Protein AF-A0A845RBV2-F1 (afdb_monomer)

Sequence (239 aa):
MSGELQDTLKKRLDENYAAFIDSLQGKTVSELIAMAPEITTAQQLHEELLGACDEEDVEFLLRFDNPLEVVRGYWESEITGYDHSGEMGHMLWRIREDNQDEFERQDEKSFGIDEITLDPVMDFSGKEVVAYIEIGFDVGRRFQVYPNLDDSCGLYVKYDPVSQALRAELCIEDGYDGGKRWETVSLLPSAQKMIIDLMEEACQKDMGRSLRDTWTDHHPAINRENQHQKKNGRCQHER

Secondary structure (DSSP, 8-state):
-HHHHHHHHHHHHHHHHHHHHHHHTT--HHHHHHTHHHHHHHHHHHHHHHHH--HHHHHHHTTSS-HHHHHHHHHHHHHHSS-THHHHHHHHHHHHHHTHHHHTT-S--PPPGGGEEE-S--B-SSSSEEEEEEE-S-HHHHHS----TT-EEEEEEEE-TTT--EEEEEEEE-TTT--EEEEEE---HHHHHHHHHHHHHHHHHHTSS-HHHHHHHH-HHHHHHHHHHTT--------

Mean predicted aligned error: 16.49 Å

Radius of gyration: 36.91 Å; Cα contacts (8 Å, |Δi|>4): 234; chains: 1; bounding box: 63×41×123 Å

Structure (mmCIF, N/CA/C/O backbone):
data_AF-A0A845RBV2-F1
#
_entry.id   AF-A0A845RBV2-F1
#
loop_
_atom_site.group_PDB
_atom_site.id
_atom_site.type_symbol
_atom_site.label_atom_id
_atom_site.label_alt_id
_atom_site.label_comp_id
_atom_site.label_asym_id
_atom_site.label_entity_id
_atom_site.label_seq_id
_atom_site.pdbx_PDB_ins_code
_atom_site.Cartn_x
_atom_site.Cartn_y
_atom_site.Cartn_z
_atom_site.occupancy
_atom_site.B_iso_or_equiv
_atom_site.auth_seq_id
_atom_site.auth_comp_id
_atom_site.auth_asym_id
_atom_site.auth_atom_id
_atom_site.pdbx_PDB_model_num
ATOM 1 N N . MET A 1 1 ? 17.288 16.825 -43.859 1.00 57.47 1 MET A N 1
ATOM 2 C CA . MET A 1 1 ? 18.582 16.434 -43.272 1.00 57.47 1 MET A CA 1
ATOM 3 C C . MET A 1 1 ? 18.383 16.016 -41.821 1.00 57.47 1 MET A C 1
ATOM 5 O O . MET A 1 1 ? 18.294 14.818 -41.619 1.00 57.47 1 MET A O 1
ATOM 9 N N . SER A 1 2 ? 18.134 16.931 -40.874 1.00 68.69 2 SER A N 1
ATOM 10 C CA . SER A 1 2 ? 17.887 16.602 -39.450 1.00 68.69 2 SER A CA 1
ATOM 11 C C . SER A 1 2 ? 16.893 15.445 -39.186 1.00 68.69 2 SER A C 1
ATOM 13 O O . SER A 1 2 ? 17.230 14.498 -38.481 1.00 68.69 2 SER A O 1
ATOM 15 N N . GLY A 1 3 ? 15.715 15.431 -39.829 1.00 81.25 3 GLY A N 1
ATOM 16 C CA . GLY A 1 3 ? 14.718 14.362 -39.616 1.00 81.25 3 GLY A CA 1
ATOM 17 C C . GLY A 1 3 ? 15.138 12.964 -40.099 1.00 81.25 3 GLY A C 1
ATOM 18 O O . GLY A 1 3 ? 14.847 11.973 -39.443 1.00 81.25 3 GLY A O 1
ATOM 19 N N . GLU A 1 4 ? 15.886 12.866 -41.203 1.00 89.75 4 GLU A N 1
ATOM 20 C CA . GLU A 1 4 ? 16.339 11.567 -41.737 1.00 89.75 4 GLU A CA 1
ATOM 21 C C . GLU A 1 4 ? 17.431 10.943 -40.856 1.00 89.75 4 GLU A C 1
ATOM 23 O O . GLU A 1 4 ? 17.498 9.721 -40.703 1.00 89.75 4 GLU A O 1
ATOM 28 N N . LEU A 1 5 ? 18.282 11.782 -40.255 1.00 91.38 5 LEU A N 1
ATOM 29 C CA . LEU A 1 5 ? 19.306 11.348 -39.307 1.00 91.38 5 LEU A CA 1
ATOM 30 C C . LEU A 1 5 ? 18.675 10.857 -37.999 1.00 91.38 5 LEU A C 1
ATOM 32 O O . LEU A 1 5 ? 19.052 9.790 -37.514 1.00 91.38 5 LEU A O 1
ATOM 36 N N . GLN A 1 6 ? 17.672 11.571 -37.478 1.00 91.75 6 GLN A N 1
ATOM 37 C CA . GLN A 1 6 ? 16.914 11.145 -36.296 1.00 91.75 6 GLN A CA 1
ATOM 38 C C . GLN A 1 6 ? 16.193 9.811 -36.523 1.00 91.75 6 GLN A C 1
ATOM 40 O O . GLN A 1 6 ? 16.314 8.909 -35.695 1.00 91.75 6 GLN A O 1
ATOM 45 N N . ASP A 1 7 ? 15.525 9.634 -37.667 1.00 95.56 7 ASP A N 1
ATOM 46 C CA . ASP A 1 7 ? 14.880 8.363 -38.027 1.00 95.56 7 ASP A CA 1
ATOM 47 C C . ASP A 1 7 ? 15.899 7.218 -38.138 1.00 95.56 7 ASP A C 1
ATOM 49 O O . ASP A 1 7 ? 15.648 6.084 -37.714 1.00 95.56 7 ASP A O 1
ATOM 53 N N . THR A 1 8 ? 17.084 7.513 -38.679 1.00 96.56 8 THR A N 1
ATOM 54 C CA . THR A 1 8 ? 18.171 6.536 -38.810 1.00 96.56 8 THR A CA 1
ATOM 55 C C . THR A 1 8 ? 18.713 6.112 -37.447 1.00 96.56 8 THR A C 1
ATOM 57 O O . THR A 1 8 ? 18.916 4.915 -37.224 1.00 96.56 8 THR A O 1
ATOM 60 N N . LEU A 1 9 ? 18.935 7.063 -36.533 1.00 95.75 9 LEU A N 1
ATOM 61 C CA . LEU A 1 9 ? 19.383 6.759 -35.175 1.00 95.75 9 LEU A CA 1
ATOM 62 C C . LEU A 1 9 ? 18.310 5.993 -34.412 1.00 95.75 9 LEU A C 1
ATOM 64 O O . LEU A 1 9 ? 18.627 4.976 -33.799 1.00 95.75 9 LEU A O 1
ATOM 68 N N . LYS A 1 10 ? 17.044 6.409 -34.517 1.00 96.69 10 LYS A N 1
ATOM 69 C CA . LYS A 1 10 ? 15.922 5.694 -33.909 1.00 96.69 10 LYS A CA 1
ATOM 70 C C . LYS A 1 10 ? 15.923 4.222 -34.306 1.00 96.69 10 LYS A C 1
ATOM 72 O O . LYS A 1 10 ? 15.898 3.349 -33.445 1.00 96.69 10 LYS A O 1
ATOM 77 N N . LYS A 1 11 ? 16.002 3.949 -35.609 1.00 97.50 11 LYS A N 1
ATOM 78 C CA . LYS A 1 11 ? 16.030 2.579 -36.121 1.00 97.50 11 LYS A CA 1
ATOM 79 C C . LYS A 1 11 ? 17.226 1.788 -35.578 1.00 97.50 11 LYS A C 1
ATOM 81 O O . LYS A 1 11 ? 17.061 0.631 -35.209 1.00 97.50 11 LYS A O 1
ATOM 86 N N . ARG A 1 12 ? 18.413 2.404 -35.507 1.00 97.62 12 ARG A N 1
ATOM 87 C CA . ARG A 1 12 ? 19.626 1.781 -34.942 1.00 97.62 12 ARG A CA 1
ATOM 88 C C . ARG A 1 12 ? 19.425 1.404 -33.473 1.00 97.62 12 ARG A C 1
ATOM 90 O O . ARG A 1 12 ? 19.743 0.285 -33.089 1.00 97.62 12 ARG A O 1
ATOM 97 N N . LEU A 1 13 ? 18.872 2.320 -32.675 1.00 97.38 13 LEU A N 1
ATOM 98 C CA . LEU A 1 13 ? 18.575 2.094 -31.260 1.00 97.38 13 LEU A CA 1
ATOM 99 C C . LEU A 1 13 ? 17.535 0.984 -31.080 1.00 97.38 13 LEU A C 1
ATOM 101 O O . LEU A 1 13 ? 17.734 0.114 -30.238 1.00 97.38 13 LEU A O 1
ATOM 105 N N . ASP A 1 14 ? 16.482 0.965 -31.904 1.00 97.88 14 ASP A N 1
ATOM 106 C CA . ASP A 1 14 ? 15.465 -0.095 -31.900 1.00 97.88 14 ASP A CA 1
ATOM 107 C C . ASP A 1 14 ? 16.094 -1.473 -32.208 1.00 97.88 14 ASP A C 1
ATOM 109 O O . ASP A 1 14 ? 15.824 -2.454 -31.514 1.00 97.88 14 ASP A O 1
ATOM 113 N N . GLU A 1 15 ? 16.979 -1.554 -33.208 1.00 98.00 15 GLU A N 1
ATOM 114 C CA . GLU A 1 15 ? 17.705 -2.782 -33.569 1.00 98.00 15 GLU A CA 1
ATOM 115 C C . GLU A 1 15 ? 18.678 -3.231 -32.466 1.00 98.00 15 GLU A C 1
ATOM 117 O O . GLU A 1 15 ? 18.727 -4.415 -32.126 1.00 98.00 15 GLU A O 1
ATOM 122 N N . ASN A 1 16 ? 19.438 -2.302 -31.877 1.00 97.81 16 ASN A N 1
ATOM 123 C CA . ASN A 1 16 ? 20.364 -2.602 -30.785 1.00 97.81 16 ASN A CA 1
ATOM 124 C C . ASN A 1 16 ? 19.629 -3.061 -29.521 1.00 97.81 16 ASN A C 1
ATOM 126 O O . ASN A 1 16 ? 20.072 -4.006 -28.867 1.00 97.81 16 ASN A O 1
ATOM 130 N N . TYR A 1 17 ? 18.502 -2.427 -29.193 1.00 97.75 17 TYR A N 1
ATOM 131 C CA . TYR A 1 17 ? 17.682 -2.81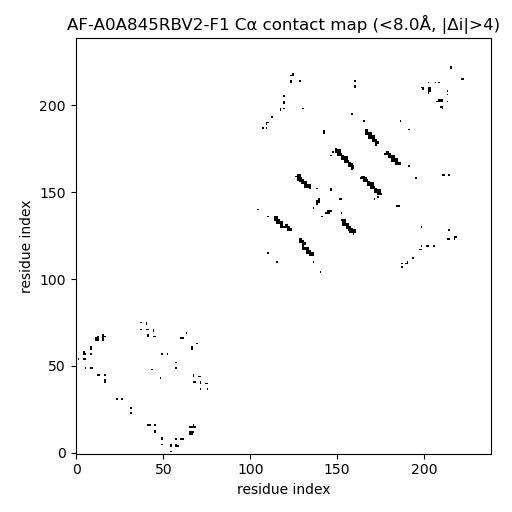5 -28.053 1.00 97.75 17 TYR A CA 1
ATOM 132 C C . TYR A 1 17 ? 17.057 -4.194 -28.264 1.00 97.75 17 TYR A C 1
ATOM 134 O O . TYR A 1 17 ? 17.153 -5.046 -27.384 1.00 97.75 17 TYR A O 1
ATOM 142 N N . ALA A 1 18 ? 16.506 -4.471 -29.451 1.00 97.81 18 ALA A N 1
ATOM 143 C CA . ALA A 1 18 ? 15.978 -5.794 -29.780 1.00 97.81 18 ALA A CA 1
ATOM 144 C C . ALA A 1 18 ? 17.053 -6.888 -29.656 1.00 97.81 18 ALA A C 1
ATOM 146 O O . ALA A 1 18 ? 16.819 -7.909 -29.012 1.00 97.81 18 ALA A O 1
ATOM 147 N N . ALA A 1 19 ? 18.257 -6.645 -30.186 1.00 97.19 19 ALA A N 1
ATOM 148 C CA . ALA A 1 19 ? 19.382 -7.569 -30.049 1.00 97.19 19 ALA A CA 1
ATOM 149 C C . ALA A 1 19 ? 19.800 -7.775 -28.581 1.00 97.19 19 ALA A C 1
ATOM 151 O O . ALA A 1 19 ? 20.134 -8.891 -28.178 1.00 97.19 19 ALA A O 1
ATOM 152 N N . PHE A 1 20 ? 19.757 -6.718 -27.764 1.00 96.38 20 PHE A N 1
ATOM 153 C CA . PHE A 1 20 ? 20.010 -6.822 -26.330 1.00 96.38 20 PHE A CA 1
ATOM 154 C C . PHE A 1 20 ? 18.947 -7.679 -25.632 1.00 96.38 20 PHE A C 1
ATOM 156 O O . PHE A 1 20 ? 19.318 -8.607 -24.918 1.00 96.38 20 PHE A O 1
ATOM 163 N N . ILE A 1 21 ? 17.655 -7.452 -25.885 1.00 96.75 21 ILE A N 1
ATOM 164 C CA . ILE A 1 21 ? 16.562 -8.264 -25.325 1.00 96.75 21 ILE A CA 1
ATOM 165 C C . ILE A 1 21 ? 16.678 -9.731 -25.750 1.00 96.75 21 ILE A C 1
ATOM 167 O O . ILE A 1 21 ? 16.534 -10.623 -24.913 1.00 96.75 21 ILE A O 1
ATOM 171 N N . ASP A 1 22 ? 17.009 -10.000 -27.011 1.00 96.94 22 ASP A N 1
ATOM 172 C CA . ASP A 1 22 ? 17.253 -11.363 -27.488 1.00 96.94 22 ASP A CA 1
ATOM 173 C C . ASP A 1 22 ? 18.444 -12.011 -26.768 1.00 96.94 22 ASP A C 1
ATOM 175 O O . ASP A 1 22 ? 18.383 -13.188 -26.418 1.00 96.94 22 ASP A O 1
ATOM 179 N N . SER A 1 23 ? 19.495 -11.248 -26.445 1.00 94.56 23 SER A N 1
ATOM 180 C CA . SER A 1 23 ? 20.634 -11.752 -25.662 1.00 94.56 23 SER A CA 1
ATOM 181 C C . SER A 1 23 ? 20.274 -12.131 -24.217 1.00 94.56 23 SER A C 1
ATOM 183 O O . SER A 1 23 ? 21.003 -12.895 -23.576 1.00 94.56 23 SER A O 1
ATOM 185 N N . LEU A 1 24 ? 19.157 -11.612 -23.691 1.00 96.12 24 LEU A N 1
ATOM 186 C CA . LEU A 1 24 ? 18.636 -11.988 -22.376 1.00 96.12 24 LEU A CA 1
ATOM 187 C C . LEU A 1 24 ? 17.879 -13.322 -22.420 1.00 96.12 24 LEU A C 1
ATOM 189 O O . LEU A 1 24 ? 17.746 -13.987 -21.389 1.00 96.12 24 LEU A O 1
ATOM 193 N N . GLN A 1 25 ? 17.401 -13.741 -23.596 1.00 93.81 25 GLN A N 1
ATOM 194 C CA . GLN A 1 25 ? 16.692 -15.006 -23.749 1.00 93.81 25 GLN A CA 1
ATOM 195 C C . GLN A 1 25 ? 17.639 -16.181 -23.465 1.00 93.81 25 GLN A C 1
ATOM 197 O O . GLN A 1 25 ? 18.727 -16.292 -24.022 1.00 93.81 25 GLN A O 1
ATOM 202 N N . GLY A 1 26 ? 17.220 -17.081 -22.572 1.00 90.69 26 GLY A N 1
ATOM 203 C CA . GLY A 1 26 ? 18.016 -18.244 -22.163 1.00 90.69 26 GLY A CA 1
ATOM 204 C C . GLY A 1 26 ? 18.937 -18.014 -20.961 1.00 90.69 26 GLY A C 1
ATOM 205 O O . GLY A 1 26 ? 19.529 -18.981 -20.483 1.00 90.69 26 GLY A O 1
ATOM 206 N N . LYS A 1 27 ? 19.018 -16.787 -20.424 1.00 96.00 27 LYS A N 1
ATOM 207 C CA . LYS A 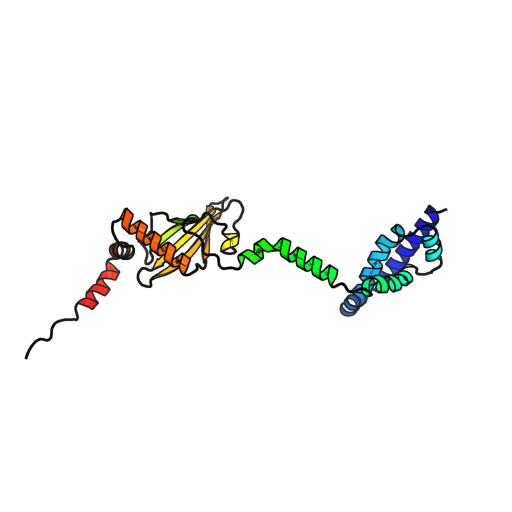1 27 ? 19.655 -16.529 -19.125 1.00 96.00 27 LYS A CA 1
ATOM 208 C C . LYS A 1 27 ? 18.812 -17.080 -17.977 1.00 96.00 27 LYS A C 1
ATOM 210 O O . LYS A 1 27 ? 17.583 -17.139 -18.039 1.00 96.00 27 LYS A O 1
ATOM 215 N N . THR A 1 28 ? 19.481 -17.477 -16.904 1.00 97.50 28 THR A N 1
ATOM 216 C CA . THR A 1 28 ? 18.833 -17.888 -15.657 1.00 97.50 28 THR A CA 1
ATOM 217 C C . THR A 1 28 ? 18.257 -16.687 -14.905 1.00 97.50 28 THR A C 1
ATOM 219 O O . THR A 1 28 ? 18.675 -15.548 -15.101 1.00 97.50 28 THR A O 1
ATOM 222 N N . VAL A 1 29 ? 17.331 -16.942 -13.974 1.00 96.25 29 VAL A N 1
ATOM 223 C CA . VAL A 1 29 ? 16.751 -15.894 -13.112 1.00 96.25 29 VAL A CA 1
ATOM 224 C C . VAL A 1 29 ? 17.836 -15.128 -12.350 1.00 96.25 29 VAL A C 1
ATOM 226 O O . VAL A 1 29 ? 17.785 -13.905 -12.281 1.00 96.25 29 VAL A O 1
ATOM 229 N N . SER A 1 30 ? 18.846 -15.822 -11.819 1.00 96.62 30 SER A N 1
ATOM 230 C CA . SER A 1 30 ? 19.941 -15.179 -11.084 1.00 96.62 30 SER A CA 1
ATOM 231 C C . SER A 1 30 ? 20.792 -14.268 -11.971 1.00 96.62 30 SER A C 1
ATOM 233 O O . SER A 1 30 ? 21.186 -13.193 -11.531 1.00 96.62 30 SER A O 1
ATOM 235 N N . GLU A 1 31 ? 21.059 -14.671 -13.216 1.00 95.88 31 GLU A N 1
ATOM 236 C CA . GLU A 1 31 ? 21.785 -13.834 -14.180 1.00 95.88 31 GLU A CA 1
ATOM 237 C C . GLU A 1 31 ? 20.967 -12.603 -14.575 1.00 95.88 31 GLU A C 1
ATOM 239 O O . GLU A 1 31 ? 21.515 -11.508 -14.637 1.00 95.88 31 GLU A O 1
ATOM 244 N N . LEU A 1 32 ? 19.655 -12.754 -14.775 1.00 96.81 32 LEU A N 1
ATOM 245 C CA . LEU A 1 32 ? 18.766 -11.626 -15.063 1.00 96.81 32 LEU A CA 1
ATOM 246 C C . LEU A 1 32 ? 18.692 -10.635 -13.894 1.00 96.81 32 LEU A C 1
ATOM 248 O O . LEU A 1 32 ? 18.727 -9.432 -14.124 1.00 96.81 32 LEU A O 1
ATOM 252 N N . ILE A 1 33 ? 18.647 -11.118 -12.646 1.00 95.62 33 ILE A N 1
ATOM 253 C CA . ILE A 1 33 ? 18.691 -10.257 -11.451 1.00 95.62 33 ILE A CA 1
ATOM 254 C C . ILE A 1 33 ? 20.019 -9.498 -11.377 1.00 95.62 33 ILE A C 1
ATOM 256 O O . ILE A 1 33 ? 20.021 -8.302 -11.102 1.00 95.62 33 ILE A O 1
ATOM 260 N N . ALA A 1 34 ? 21.145 -10.169 -11.641 1.00 94.06 34 ALA A N 1
ATOM 261 C CA . ALA A 1 34 ? 22.455 -9.520 -11.647 1.00 94.06 34 ALA A CA 1
ATOM 262 C C . ALA A 1 34 ? 22.565 -8.441 -12.739 1.00 94.06 34 ALA A C 1
ATOM 264 O O . ALA A 1 34 ? 23.199 -7.415 -12.520 1.00 94.06 34 ALA A O 1
ATOM 265 N N . MET A 1 35 ? 21.909 -8.654 -13.882 1.00 93.88 35 MET A N 1
ATOM 266 C CA . MET A 1 35 ? 21.860 -7.708 -14.999 1.00 93.88 35 MET A CA 1
ATOM 267 C C . MET A 1 35 ? 20.749 -6.654 -14.870 1.00 93.88 35 MET A C 1
ATOM 269 O O . MET A 1 35 ? 20.602 -5.825 -15.763 1.00 93.88 35 MET A O 1
ATOM 273 N N . ALA A 1 36 ? 19.958 -6.644 -13.791 1.00 93.00 36 ALA A N 1
ATOM 274 C CA . ALA A 1 36 ? 18.840 -5.710 -13.640 1.00 93.00 36 ALA A CA 1
ATOM 275 C C . ALA A 1 36 ? 19.229 -4.222 -13.807 1.00 93.00 36 ALA A C 1
ATOM 277 O O . ALA A 1 36 ? 18.461 -3.501 -14.452 1.00 93.00 36 ALA A O 1
ATOM 278 N N . PRO A 1 37 ? 20.395 -3.745 -13.316 1.00 89.19 37 PRO A N 1
ATOM 279 C CA . PRO A 1 37 ? 20.842 -2.376 -13.580 1.00 89.19 37 PRO A CA 1
ATOM 280 C C . PRO A 1 37 ? 21.065 -2.108 -15.073 1.00 89.19 37 PRO A C 1
ATOM 282 O O . PRO A 1 37 ? 20.522 -1.146 -15.609 1.00 89.19 37 PRO A O 1
ATOM 285 N N . GLU A 1 38 ? 21.775 -3.002 -15.767 1.00 91.50 38 GLU A N 1
ATOM 286 C CA . GLU A 1 38 ? 22.048 -2.885 -17.207 1.00 91.50 38 GLU A CA 1
ATOM 287 C C . GLU A 1 38 ? 20.755 -2.920 -18.036 1.00 91.50 38 GLU A C 1
ATOM 289 O O . GLU A 1 38 ? 20.623 -2.193 -19.022 1.00 91.50 38 GLU A O 1
ATOM 294 N N . ILE A 1 39 ? 19.791 -3.756 -17.632 1.00 94.12 39 ILE A N 1
ATOM 295 C CA . ILE A 1 39 ? 18.469 -3.863 -18.265 1.00 94.12 39 ILE A CA 1
ATOM 296 C C . ILE A 1 39 ? 17.696 -2.554 -18.101 1.00 94.12 39 ILE A C 1
ATOM 298 O O . ILE A 1 39 ? 17.168 -2.030 -19.080 1.00 94.12 39 ILE A O 1
ATOM 302 N N . THR A 1 40 ? 17.668 -2.014 -16.881 1.00 93.31 40 THR A N 1
ATOM 303 C CA . THR A 1 40 ? 16.966 -0.762 -16.566 1.00 93.31 40 THR A CA 1
ATOM 304 C C . THR A 1 40 ? 17.561 0.402 -17.356 1.00 93.31 40 THR A C 1
ATOM 306 O O . THR A 1 40 ? 16.829 1.154 -17.997 1.00 93.31 40 THR A O 1
ATOM 309 N N . THR A 1 41 ? 18.892 0.505 -17.390 1.00 92.88 41 THR A N 1
ATOM 310 C CA . THR A 1 41 ? 19.593 1.523 -18.177 1.00 92.88 41 THR A CA 1
ATOM 311 C C . THR A 1 41 ? 19.306 1.393 -19.671 1.00 92.88 41 THR A C 1
ATOM 313 O O . THR A 1 41 ? 19.017 2.390 -20.332 1.00 92.88 41 THR A O 1
ATOM 316 N N . ALA A 1 42 ? 19.386 0.179 -20.227 1.00 94.69 42 ALA A N 1
ATOM 317 C CA . ALA A 1 42 ? 19.150 -0.041 -21.651 1.00 94.69 42 ALA A CA 1
ATOM 318 C C . ALA A 1 42 ? 17.725 0.352 -22.059 1.00 94.69 42 ALA A C 1
ATOM 320 O O . ALA A 1 42 ? 17.549 0.952 -23.117 1.00 94.69 42 ALA A O 1
ATOM 321 N N . GLN A 1 43 ? 16.731 0.051 -21.217 1.00 95.38 43 GLN A N 1
ATOM 322 C CA . GLN A 1 43 ? 15.350 0.457 -21.452 1.00 95.38 43 GLN A CA 1
ATOM 323 C C . GLN A 1 43 ? 15.203 1.984 -21.421 1.00 95.38 43 GLN A C 1
ATOM 325 O O . GLN A 1 43 ? 14.672 2.563 -22.364 1.00 95.38 43 GLN A O 1
ATOM 330 N N . GLN A 1 44 ? 15.717 2.646 -20.381 1.00 94.31 44 GLN A N 1
ATOM 331 C CA . GLN A 1 44 ? 15.587 4.098 -20.252 1.00 94.31 44 GLN A CA 1
ATOM 332 C C . GLN A 1 44 ? 16.246 4.839 -21.425 1.00 94.31 44 GLN A C 1
ATOM 334 O O . GLN A 1 44 ? 15.643 5.725 -22.026 1.00 94.31 44 GLN A O 1
ATOM 339 N N . LEU A 1 45 ? 17.468 4.453 -21.801 1.00 95.00 45 LEU A N 1
ATOM 340 C CA . LEU A 1 45 ? 18.176 5.084 -22.916 1.00 95.00 45 LEU A CA 1
ATOM 341 C C . LEU A 1 45 ? 17.509 4.798 -24.264 1.00 95.00 45 LEU A C 1
ATOM 343 O O . LEU A 1 45 ? 17.523 5.656 -25.141 1.00 95.00 45 LEU A O 1
ATOM 347 N N . HIS A 1 46 ? 16.907 3.623 -24.449 1.00 96.19 46 HIS A N 1
ATOM 348 C CA . HIS A 1 46 ? 16.133 3.330 -25.657 1.00 96.19 46 HIS A CA 1
ATOM 349 C C . HIS A 1 46 ? 14.913 4.256 -25.799 1.00 96.19 46 HIS A C 1
ATOM 351 O O . HIS A 1 46 ? 14.615 4.705 -26.908 1.00 96.19 46 HIS A O 1
ATOM 357 N N . GLU A 1 47 ? 14.252 4.583 -24.686 1.00 94.81 47 GLU A N 1
ATOM 358 C CA . GLU A 1 47 ? 13.049 5.420 -24.657 1.00 94.81 47 GLU A CA 1
ATOM 359 C C . GLU A 1 47 ? 13.357 6.929 -24.721 1.00 94.81 47 GLU A C 1
ATOM 361 O O . GLU A 1 47 ? 12.659 7.672 -25.415 1.00 94.81 47 GLU A O 1
ATOM 366 N N . GLU A 1 48 ? 14.402 7.391 -24.029 1.00 95.31 48 GLU A N 1
ATOM 367 C CA . GLU A 1 48 ? 14.613 8.820 -23.757 1.00 95.31 48 GLU A CA 1
ATOM 368 C C . GLU A 1 48 ? 15.762 9.455 -24.559 1.00 95.31 48 GLU A C 1
ATOM 370 O O . GLU A 1 48 ? 15.696 10.649 -24.862 1.00 95.31 48 GLU A O 1
ATOM 375 N N . LEU A 1 49 ? 16.794 8.692 -24.954 1.00 94.75 49 LEU A N 1
ATOM 376 C CA . LEU A 1 49 ? 18.042 9.249 -25.508 1.00 94.75 49 LEU A CA 1
ATOM 377 C C . LEU A 1 49 ? 17.805 10.115 -26.746 1.00 94.75 49 LEU A C 1
ATOM 379 O O . LEU A 1 49 ? 18.330 11.220 -26.840 1.00 94.75 49 LEU A O 1
ATOM 383 N N . LEU A 1 50 ? 16.981 9.637 -27.682 1.00 93.75 50 LEU A N 1
ATOM 384 C CA . LEU A 1 50 ? 16.704 10.365 -28.920 1.00 93.75 50 LEU A CA 1
ATOM 385 C C . LEU A 1 50 ? 16.059 11.734 -28.653 1.00 93.75 50 LEU A C 1
ATOM 387 O O . LEU A 1 50 ? 16.303 12.674 -29.401 1.00 93.75 50 LEU A O 1
ATOM 391 N N . GLY A 1 51 ? 15.246 11.847 -27.597 1.00 92.19 51 GLY A N 1
ATOM 392 C CA . GLY A 1 51 ? 14.615 13.106 -27.200 1.00 92.19 51 GLY A CA 1
ATOM 393 C C . GLY A 1 51 ? 15.579 14.097 -26.545 1.00 92.19 51 GLY A C 1
ATOM 394 O O . GLY A 1 51 ? 15.280 15.289 -26.511 1.00 92.19 51 GLY A O 1
ATOM 395 N N . ALA A 1 52 ? 16.720 13.617 -26.044 1.00 93.56 52 ALA A N 1
ATOM 396 C CA . ALA A 1 52 ? 17.760 14.435 -25.431 1.00 93.56 52 ALA A CA 1
ATOM 397 C C . ALA A 1 52 ? 18.836 14.910 -26.426 1.00 93.56 52 ALA A C 1
ATOM 399 O O . ALA A 1 52 ? 19.509 15.897 -26.141 1.00 93.56 52 ALA A O 1
ATOM 400 N N . CYS A 1 53 ? 19.000 14.233 -27.569 1.00 94.06 53 CYS A N 1
ATOM 401 C CA . CYS A 1 53 ? 20.035 14.539 -28.560 1.00 94.06 53 CYS A CA 1
ATOM 402 C C . CYS A 1 53 ? 19.701 15.752 -29.442 1.00 94.06 53 CYS A C 1
ATOM 404 O O . CYS A 1 53 ? 18.594 15.865 -29.980 1.00 94.06 53 CYS A O 1
ATOM 406 N N . ASP A 1 54 ? 20.702 16.595 -29.697 1.00 93.75 54 ASP A N 1
ATOM 407 C CA . ASP A 1 54 ? 20.682 17.538 -30.816 1.00 93.75 54 ASP A CA 1
ATOM 408 C C . ASP A 1 54 ? 21.184 16.899 -32.136 1.00 93.75 54 ASP A C 1
ATOM 410 O O . ASP A 1 54 ? 21.428 15.694 -32.222 1.00 93.75 54 ASP A O 1
ATOM 414 N N . GLU A 1 55 ? 21.272 17.676 -33.223 1.00 92.25 55 GLU A N 1
ATOM 415 C CA . GLU A 1 55 ? 21.702 17.147 -34.530 1.00 92.25 55 GLU A CA 1
ATOM 416 C C . GLU A 1 55 ? 23.172 16.681 -34.526 1.00 92.25 55 GLU A C 1
ATOM 418 O O . GLU A 1 55 ? 23.490 15.683 -35.177 1.00 92.25 55 GLU A O 1
ATOM 423 N N . GLU A 1 56 ? 24.053 17.340 -33.764 1.00 95.00 56 GLU A N 1
ATOM 424 C CA . GLU A 1 56 ? 25.466 16.957 -33.651 1.00 95.00 56 GLU A CA 1
ATOM 425 C C . GLU A 1 56 ? 25.614 15.657 -32.850 1.00 95.00 56 GLU A C 1
ATOM 427 O O . GLU A 1 56 ? 26.368 14.762 -33.253 1.00 95.00 56 GLU A O 1
ATOM 432 N N . ASP A 1 57 ? 24.840 15.510 -31.772 1.00 95.69 57 ASP A N 1
ATOM 433 C CA . ASP A 1 57 ? 24.763 14.285 -30.976 1.00 95.69 57 ASP A CA 1
ATOM 434 C C . ASP A 1 57 ? 24.295 13.098 -31.825 1.00 95.69 57 ASP A C 1
ATOM 436 O O . ASP A 1 57 ? 24.883 12.013 -31.774 1.00 95.69 57 ASP A O 1
ATOM 440 N N . VAL A 1 58 ? 23.261 13.300 -32.652 1.00 95.38 58 VAL A N 1
ATOM 441 C CA . VAL A 1 58 ? 22.737 12.260 -33.547 1.00 95.38 58 VAL A CA 1
ATOM 442 C C . VAL A 1 58 ? 23.808 11.806 -34.537 1.00 95.38 58 VAL A C 1
ATOM 444 O O . VAL A 1 58 ? 24.041 10.603 -34.695 1.00 95.38 58 VAL A O 1
ATOM 447 N N . GLU A 1 59 ? 24.491 12.747 -35.194 1.00 95.62 59 GLU A N 1
ATOM 448 C CA . GLU A 1 59 ? 25.584 12.426 -36.116 1.00 95.62 59 GLU A CA 1
ATOM 449 C C . GLU A 1 59 ? 26.750 11.722 -35.418 1.00 95.62 59 GLU A C 1
ATOM 451 O O . GLU A 1 59 ? 27.381 10.836 -36.004 1.00 95.62 59 GLU A O 1
ATOM 456 N N . PHE A 1 60 ? 27.057 12.107 -34.179 1.00 96.56 60 PHE A N 1
ATOM 457 C CA . PHE A 1 60 ? 28.107 11.488 -33.383 1.00 96.56 60 PHE A CA 1
ATOM 458 C C . PHE A 1 60 ? 27.758 10.044 -33.011 1.00 96.56 60 PHE A C 1
ATOM 460 O O . PHE A 1 60 ? 28.567 9.144 -33.250 1.00 96.56 60 PHE A O 1
ATOM 467 N N . LEU A 1 61 ? 26.549 9.799 -32.501 1.00 96.62 61 LEU A N 1
ATOM 468 C CA . LEU A 1 61 ? 26.089 8.468 -32.098 1.00 96.62 61 LEU A CA 1
ATOM 469 C C . LEU A 1 61 ? 25.993 7.501 -33.282 1.00 96.62 61 LEU A C 1
ATOM 471 O O . LEU A 1 61 ? 26.328 6.323 -33.152 1.00 96.62 61 LEU A O 1
ATOM 475 N N . LEU A 1 62 ? 25.615 7.992 -34.464 1.00 96.56 62 LEU A N 1
ATOM 476 C CA . LEU A 1 62 ? 25.541 7.183 -35.684 1.00 96.56 62 LEU A CA 1
ATOM 477 C C . LEU A 1 62 ? 26.897 6.647 -36.174 1.00 96.56 62 LEU A C 1
ATOM 479 O O . LEU A 1 62 ? 26.913 5.794 -37.064 1.00 96.56 62 LEU A O 1
ATOM 483 N N . ARG A 1 63 ? 28.019 7.108 -35.602 1.00 96.75 63 ARG A N 1
ATOM 484 C CA . ARG A 1 63 ? 29.367 6.578 -35.881 1.00 96.75 63 ARG A CA 1
ATOM 485 C C . ARG A 1 63 ? 29.636 5.241 -35.196 1.00 96.75 63 ARG A C 1
ATOM 487 O O . ARG A 1 63 ? 30.608 4.581 -35.555 1.00 96.75 63 ARG A O 1
ATOM 494 N N . PHE A 1 64 ? 28.818 4.858 -34.218 1.00 96.44 64 PHE A N 1
ATOM 495 C CA . PHE A 1 64 ? 28.931 3.578 -33.532 1.00 96.44 64 PHE A CA 1
ATOM 496 C C . PHE A 1 64 ? 28.034 2.524 -34.190 1.00 96.44 64 PHE A C 1
ATOM 498 O O . PHE A 1 64 ? 26.915 2.811 -34.619 1.00 96.44 64 PHE A O 1
ATOM 505 N N . ASP A 1 65 ? 28.514 1.280 -34.220 1.00 94.94 65 ASP A N 1
ATOM 506 C CA . ASP A 1 65 ? 27.712 0.134 -34.666 1.00 94.94 65 ASP A CA 1
ATOM 507 C C . ASP A 1 65 ? 26.603 -0.199 -33.651 1.00 94.94 65 ASP A C 1
ATOM 509 O O . ASP A 1 65 ? 25.493 -0.584 -34.025 1.00 94.94 65 ASP A O 1
ATOM 513 N N . ASN A 1 66 ? 26.901 0.000 -32.361 1.00 95.94 66 ASN A N 1
ATOM 514 C CA . ASN A 1 66 ? 25.983 -0.194 -31.242 1.00 95.94 66 ASN A CA 1
ATOM 515 C C . ASN A 1 66 ? 25.991 1.024 -30.296 1.00 95.94 66 ASN A C 1
ATOM 517 O O . ASN A 1 66 ? 26.568 0.954 -29.207 1.00 95.94 66 ASN A O 1
ATOM 521 N N . PRO A 1 67 ? 25.406 2.169 -30.698 1.00 96.00 67 PRO A N 1
ATOM 522 C CA . PRO A 1 67 ? 25.335 3.362 -29.854 1.00 96.00 67 PRO A CA 1
ATOM 523 C C . PRO A 1 67 ? 24.713 3.096 -28.478 1.00 96.00 67 PRO A C 1
ATOM 525 O O . PRO A 1 67 ? 25.180 3.669 -27.498 1.00 96.00 67 PRO A O 1
ATOM 528 N N . LEU A 1 68 ? 23.719 2.203 -28.382 1.00 95.56 68 LEU A N 1
ATOM 529 C CA . LEU A 1 68 ? 23.028 1.906 -27.122 1.00 95.56 68 LEU A CA 1
ATOM 530 C C . LEU A 1 68 ? 23.946 1.248 -26.079 1.00 95.56 68 LEU A C 1
ATOM 532 O O . LEU A 1 68 ? 23.895 1.591 -24.900 1.00 95.56 68 LEU A O 1
ATOM 536 N N . GLU A 1 69 ? 24.811 0.322 -26.497 1.00 94.38 69 GLU A N 1
ATOM 537 C CA . GLU A 1 69 ? 25.797 -0.296 -25.600 1.00 94.38 69 GLU A CA 1
ATOM 538 C C . GLU A 1 69 ? 26.829 0.720 -25.104 1.00 94.38 69 GLU A C 1
ATOM 540 O O . GLU A 1 69 ? 27.185 0.705 -23.925 1.00 94.38 69 GLU A O 1
ATOM 545 N N . VAL A 1 70 ? 27.268 1.626 -25.985 1.00 93.75 70 VAL A N 1
ATOM 546 C CA . VAL A 1 70 ? 28.226 2.679 -25.633 1.00 93.75 70 VAL A CA 1
ATOM 547 C C . VAL A 1 70 ? 27.627 3.602 -24.578 1.00 93.75 70 VAL A C 1
ATOM 549 O O . VAL A 1 70 ? 28.218 3.766 -23.513 1.00 93.75 70 VAL A O 1
ATOM 552 N N . VAL A 1 71 ? 26.446 4.173 -24.834 1.00 94.00 71 VAL A N 1
ATOM 553 C CA . VAL A 1 71 ? 25.842 5.141 -23.906 1.00 94.00 71 VAL A CA 1
ATOM 554 C C . VAL A 1 71 ? 25.434 4.513 -22.574 1.00 94.00 71 VAL A C 1
ATOM 556 O O . VAL A 1 71 ? 25.525 5.191 -21.555 1.00 94.00 71 VAL A O 1
ATOM 559 N N . ARG A 1 72 ? 25.079 3.218 -22.536 1.00 91.25 72 ARG A N 1
ATOM 560 C CA . ARG A 1 72 ? 24.769 2.503 -21.286 1.00 91.25 72 ARG A CA 1
ATOM 561 C C . ARG A 1 72 ? 25.930 2.543 -20.297 1.00 91.25 72 ARG A C 1
ATOM 563 O O . ARG A 1 72 ? 25.714 2.865 -19.134 1.00 91.25 72 ARG A O 1
ATOM 570 N N . GLY A 1 73 ? 27.152 2.264 -20.757 1.00 86.19 73 GLY A N 1
ATOM 571 C CA . GLY A 1 73 ? 28.328 2.265 -19.880 1.00 86.19 73 GLY A CA 1
ATOM 572 C C . GLY A 1 73 ? 28.622 3.641 -19.270 1.00 86.19 73 GLY A C 1
ATOM 573 O O . GLY A 1 73 ? 29.059 3.736 -18.122 1.00 86.19 73 GLY A O 1
ATOM 574 N N . TYR A 1 74 ? 28.339 4.714 -20.014 1.00 88.88 74 TYR A N 1
ATOM 575 C CA . TYR A 1 74 ? 28.462 6.080 -19.502 1.00 88.88 74 TYR A CA 1
ATOM 576 C C . TYR A 1 74 ? 27.313 6.437 -18.554 1.00 88.88 74 TYR A C 1
ATOM 578 O O . TYR A 1 74 ? 27.567 6.949 -17.469 1.00 88.88 74 TYR A O 1
ATOM 586 N N . TRP A 1 75 ? 26.070 6.105 -18.909 1.00 88.44 75 TRP A N 1
ATOM 587 C CA . TRP A 1 75 ? 24.897 6.384 -18.079 1.00 88.44 75 TRP A CA 1
ATOM 588 C C . TRP A 1 75 ? 24.975 5.735 -16.702 1.00 88.44 75 TRP A C 1
ATOM 590 O O . TRP A 1 75 ? 24.678 6.382 -15.704 1.00 88.44 75 TRP A O 1
ATOM 600 N N . GLU A 1 76 ? 25.441 4.487 -16.624 1.00 80.81 76 GLU A N 1
ATOM 601 C CA . GLU A 1 76 ? 25.651 3.809 -15.343 1.00 80.81 76 GLU A CA 1
ATOM 602 C C . GLU A 1 76 ? 26.596 4.596 -14.431 1.00 80.81 76 GLU A C 1
ATOM 604 O O . GLU A 1 76 ? 26.346 4.703 -13.231 1.00 80.81 76 GLU A O 1
ATOM 609 N N . SER A 1 77 ? 27.641 5.207 -14.992 1.00 81.19 77 SER A N 1
ATOM 610 C CA . SER A 1 77 ? 28.575 6.043 -14.229 1.00 81.19 77 SER A CA 1
ATOM 611 C C . SER A 1 77 ? 27.921 7.342 -13.745 1.00 81.19 77 SER A C 1
ATOM 613 O O . SER A 1 77 ? 28.184 7.768 -12.621 1.00 81.19 77 SER A O 1
ATOM 615 N N . GLU A 1 78 ? 27.042 7.937 -14.554 1.00 81.38 78 GLU A N 1
ATOM 616 C CA . GLU A 1 78 ? 26.308 9.159 -14.198 1.00 81.38 78 GLU A CA 1
ATOM 617 C C . GLU A 1 78 ? 25.289 8.916 -13.074 1.00 81.38 78 GLU A C 1
ATOM 619 O O . GLU A 1 78 ? 25.173 9.733 -12.161 1.00 81.38 78 GLU A O 1
ATOM 624 N N . ILE A 1 79 ? 24.579 7.781 -13.088 1.00 76.69 79 ILE A N 1
ATOM 625 C CA . ILE A 1 79 ? 23.536 7.496 -12.087 1.00 76.69 79 ILE A CA 1
ATOM 626 C C . ILE A 1 79 ? 24.064 6.833 -10.811 1.00 76.69 79 ILE A C 1
ATOM 628 O O . ILE A 1 79 ? 23.476 7.030 -9.755 1.00 76.69 79 ILE A O 1
ATOM 632 N N . THR A 1 80 ? 25.152 6.054 -10.873 1.00 70.69 80 THR A N 1
ATOM 633 C CA . THR A 1 80 ? 25.701 5.347 -9.694 1.00 70.69 80 THR A CA 1
ATOM 634 C C . THR A 1 80 ? 26.822 6.106 -8.985 1.00 70.69 80 THR A C 1
ATOM 636 O O . THR A 1 80 ? 27.219 5.734 -7.881 1.00 70.69 80 THR A O 1
ATOM 639 N N . GLY A 1 81 ? 27.350 7.168 -9.601 1.00 69.88 81 GLY A N 1
ATOM 640 C CA . GLY A 1 81 ? 28.481 7.937 -9.083 1.00 69.88 81 GLY A CA 1
ATOM 641 C C . GLY A 1 81 ? 28.152 8.939 -7.970 1.00 69.88 81 GLY A C 1
ATOM 642 O O . GLY A 1 81 ? 29.075 9.581 -7.464 1.00 69.88 81 GLY A O 1
ATOM 643 N N . TYR A 1 82 ? 26.881 9.101 -7.581 1.00 71.88 82 TYR A N 1
ATOM 644 C CA . TYR A 1 82 ? 26.445 10.117 -6.616 1.00 71.88 82 TYR A CA 1
ATOM 645 C C . TYR A 1 82 ? 25.853 9.515 -5.330 1.00 71.88 82 TYR A C 1
ATOM 647 O O . TYR A 1 82 ? 25.291 8.424 -5.328 1.00 71.88 82 TYR A O 1
ATOM 655 N N . ASP A 1 83 ? 25.995 10.231 -4.210 1.00 80.31 83 ASP A N 1
ATOM 656 C CA . ASP A 1 83 ? 25.404 9.840 -2.927 1.00 80.31 83 ASP A CA 1
ATOM 657 C C . ASP A 1 83 ? 23.896 10.120 -2.918 1.00 80.31 83 ASP A C 1
ATOM 659 O O . ASP A 1 83 ? 23.475 11.272 -2.893 1.00 80.31 83 ASP A O 1
ATOM 663 N N . HIS A 1 84 ? 23.086 9.062 -2.876 1.00 80.94 84 HIS A N 1
ATOM 664 C CA . HIS A 1 84 ? 21.623 9.162 -2.879 1.00 80.94 84 HIS A CA 1
ATOM 665 C C . HIS A 1 84 ? 21.001 9.440 -1.496 1.00 80.94 84 HIS A C 1
ATOM 667 O O . HIS A 1 84 ? 19.790 9.281 -1.304 1.00 80.94 84 HIS A O 1
ATOM 673 N N . SER A 1 85 ? 21.805 9.796 -0.486 1.00 80.75 85 SER A N 1
ATOM 674 C CA . SER A 1 85 ? 21.317 10.021 0.881 1.00 80.75 85 SER A CA 1
ATOM 675 C C . SER A 1 85 ? 20.249 11.121 0.968 1.00 80.75 85 SER A C 1
ATOM 677 O O . SER A 1 85 ? 19.316 11.013 1.771 1.00 80.75 85 SER A O 1
ATOM 679 N N . GLY A 1 86 ? 20.333 12.146 0.114 1.00 77.38 86 GLY A N 1
ATOM 680 C CA . GLY A 1 86 ? 19.361 13.237 0.041 1.00 77.38 86 GLY A CA 1
ATOM 681 C C . GLY A 1 86 ? 17.997 12.784 -0.483 1.00 77.38 86 GLY A C 1
ATOM 682 O O . GLY A 1 86 ? 16.968 13.053 0.139 1.00 77.38 86 GLY A O 1
ATOM 683 N N . GLU A 1 87 ? 17.982 12.044 -1.588 1.00 81.75 87 GLU A N 1
ATOM 684 C CA . GLU A 1 87 ? 16.785 11.484 -2.216 1.00 81.75 87 GLU A CA 1
ATOM 685 C C . GLU A 1 87 ? 16.104 10.481 -1.283 1.00 81.75 87 GLU A C 1
ATOM 687 O O . GLU A 1 87 ? 14.885 10.528 -1.097 1.00 81.75 87 GLU A O 1
ATOM 692 N N . MET A 1 88 ? 16.895 9.624 -0.627 1.00 83.25 88 MET A N 1
ATOM 693 C CA . MET A 1 88 ? 16.397 8.708 0.400 1.00 83.25 88 MET A CA 1
ATOM 694 C C . MET A 1 88 ? 15.797 9.470 1.587 1.00 83.25 88 MET A C 1
ATOM 696 O O . MET A 1 88 ? 14.721 9.112 2.067 1.00 83.25 88 MET A O 1
ATOM 700 N N . GLY A 1 89 ? 16.447 10.547 2.039 1.00 82.12 89 GLY A N 1
ATOM 701 C CA . GLY A 1 89 ? 15.931 11.413 3.098 1.00 82.12 89 GLY A CA 1
ATOM 702 C C . GLY A 1 89 ? 14.587 12.048 2.735 1.00 82.12 89 GLY A C 1
ATOM 703 O O . GLY A 1 89 ? 13.655 12.023 3.538 1.00 82.12 89 GLY A O 1
ATOM 704 N N . HIS A 1 90 ? 14.455 12.553 1.508 1.00 75.56 90 HIS A N 1
ATOM 705 C CA . HIS A 1 90 ? 13.211 13.135 1.010 1.00 75.56 90 HIS A CA 1
ATOM 706 C C . HIS A 1 90 ? 12.091 12.091 0.867 1.00 75.56 90 HIS A C 1
ATOM 708 O O . HIS A 1 90 ? 10.961 12.344 1.282 1.00 75.56 90 HIS A O 1
ATOM 714 N N . MET A 1 91 ? 12.397 10.896 0.349 1.00 86.06 91 MET A N 1
ATOM 715 C CA . MET A 1 91 ? 11.447 9.779 0.288 1.00 86.06 91 MET A CA 1
ATOM 716 C C . MET A 1 91 ? 10.936 9.407 1.688 1.00 86.06 91 MET A C 1
ATOM 718 O O . MET A 1 91 ? 9.730 9.280 1.887 1.00 86.06 91 MET A O 1
ATOM 722 N N . LEU A 1 92 ? 11.835 9.270 2.669 1.00 77.56 92 LEU A N 1
ATOM 723 C CA . LEU A 1 92 ? 11.465 8.963 4.054 1.00 77.56 92 LEU A CA 1
ATOM 724 C C . LEU A 1 92 ? 10.630 10.074 4.693 1.00 77.56 92 LEU A C 1
ATOM 726 O O . LEU A 1 92 ? 9.691 9.774 5.428 1.00 77.56 92 LEU A O 1
ATOM 730 N N . TRP A 1 93 ? 10.950 11.342 4.424 1.00 76.81 93 TRP A N 1
ATOM 731 C CA . TRP A 1 93 ? 10.135 12.470 4.875 1.00 76.81 93 TRP A CA 1
ATOM 732 C C . TRP A 1 93 ? 8.723 12.409 4.284 1.00 76.81 93 TRP A C 1
ATOM 734 O O . TRP A 1 93 ? 7.758 12.492 5.034 1.00 76.81 93 TRP A O 1
ATOM 744 N N . ARG A 1 94 ? 8.588 12.154 2.977 1.00 75.44 94 ARG A N 1
ATOM 745 C CA . ARG A 1 94 ? 7.282 12.036 2.315 1.00 75.44 94 ARG A CA 1
ATOM 746 C C . ARG A 1 94 ? 6.446 10.880 2.865 1.00 75.44 94 ARG A C 1
ATOM 748 O O . ARG A 1 94 ? 5.274 11.070 3.157 1.00 75.44 94 ARG A O 1
ATOM 755 N N . ILE A 1 95 ? 7.060 9.712 3.080 1.00 78.44 95 ILE A N 1
ATOM 756 C CA . ILE A 1 95 ? 6.400 8.581 3.753 1.00 78.44 95 ILE A CA 1
ATOM 757 C C . ILE A 1 95 ? 5.894 9.017 5.131 1.00 78.44 95 ILE A C 1
ATOM 759 O O . ILE A 1 95 ? 4.772 8.687 5.499 1.00 78.44 95 ILE A O 1
ATOM 763 N N . ARG A 1 96 ? 6.693 9.763 5.901 1.00 73.75 96 ARG A N 1
ATOM 764 C CA . ARG A 1 96 ? 6.261 10.237 7.221 1.00 73.75 96 ARG A CA 1
ATOM 765 C C . ARG A 1 96 ? 5.091 11.201 7.138 1.00 73.75 96 ARG A C 1
ATOM 767 O O . ARG A 1 96 ? 4.161 10.994 7.895 1.00 73.75 96 ARG A O 1
ATOM 774 N N . GLU A 1 97 ? 5.117 12.188 6.249 1.00 75.94 97 GLU A N 1
ATOM 775 C CA . GLU A 1 97 ? 4.008 13.141 6.081 1.00 75.94 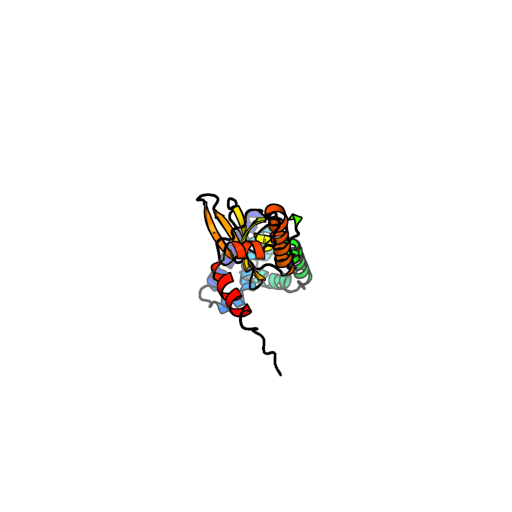97 GLU A CA 1
ATOM 776 C C . GLU A 1 97 ? 2.714 12.430 5.664 1.00 75.94 97 GLU A C 1
ATOM 778 O O . GLU A 1 97 ? 1.676 12.620 6.292 1.00 75.94 97 GLU A O 1
ATOM 783 N N . ASP A 1 98 ? 2.787 11.543 4.665 1.00 77.25 98 ASP A N 1
ATOM 784 C CA . ASP A 1 98 ? 1.616 10.830 4.138 1.00 77.25 98 ASP A CA 1
ATOM 785 C C . ASP A 1 98 ? 1.004 9.868 5.177 1.00 77.25 98 ASP A C 1
ATOM 787 O O . ASP A 1 98 ? -0.193 9.591 5.145 1.00 77.25 98 ASP A O 1
ATOM 791 N N . ASN A 1 99 ? 1.816 9.368 6.118 1.00 71.94 99 ASN A N 1
ATOM 792 C CA . ASN A 1 99 ? 1.402 8.398 7.136 1.00 71.94 99 ASN A CA 1
ATOM 793 C C . ASN A 1 99 ? 1.373 8.992 8.556 1.00 71.94 99 ASN A C 1
ATOM 795 O O . ASN A 1 99 ? 1.187 8.252 9.523 1.00 71.94 99 ASN A O 1
ATOM 799 N N . GLN A 1 100 ? 1.562 10.305 8.728 1.00 62.34 100 GLN A N 1
ATOM 800 C CA . GLN A 1 100 ? 1.689 10.926 10.053 1.00 62.34 100 GLN A CA 1
ATOM 801 C C . GLN A 1 100 ? 0.427 10.700 10.895 1.00 62.34 100 GLN A C 1
ATOM 803 O O . GLN A 1 100 ? 0.498 10.368 12.074 1.00 62.34 100 GLN A O 1
ATOM 808 N N . ASP A 1 101 ? -0.723 10.740 10.234 1.00 58.78 101 ASP A N 1
ATOM 809 C CA . ASP A 1 101 ? -2.035 10.407 10.772 1.00 58.78 101 ASP A CA 1
ATOM 810 C C . ASP A 1 101 ? -2.164 8.942 11.235 1.00 58.78 101 ASP A C 1
ATOM 812 O O . ASP A 1 101 ? -2.913 8.655 12.167 1.00 58.78 101 ASP A O 1
ATOM 816 N N . GLU A 1 102 ? -1.474 7.997 10.592 1.00 55.16 102 GLU A N 1
ATOM 817 C CA . GLU A 1 102 ? -1.473 6.576 10.968 1.00 55.16 102 GLU A CA 1
ATOM 818 C C . GLU A 1 102 ? -0.492 6.286 12.111 1.00 55.16 102 GLU A C 1
ATOM 820 O O . GLU A 1 102 ? -0.798 5.490 13.001 1.00 55.16 102 GLU A O 1
ATOM 825 N N . PHE A 1 103 ? 0.654 6.971 12.143 1.00 50.47 103 PHE A N 1
ATOM 826 C CA . PHE A 1 103 ? 1.664 6.801 13.191 1.00 50.47 103 PHE A CA 1
ATOM 827 C C . PHE A 1 103 ? 1.355 7.589 14.477 1.00 50.47 103 PHE A C 1
ATOM 829 O O . PHE A 1 103 ? 1.656 7.099 15.564 1.00 50.47 103 PHE A O 1
ATOM 836 N N . GLU A 1 104 ? 0.671 8.739 14.412 1.00 50.53 104 GLU A N 1
ATOM 837 C CA . GLU A 1 104 ? 0.138 9.447 15.596 1.00 50.53 104 GLU A CA 1
ATOM 838 C C . GLU A 1 104 ? -1.051 8.706 16.259 1.00 50.53 104 GLU A C 1
ATOM 840 O O . GLU A 1 104 ? -1.503 9.082 17.346 1.00 50.53 104 GLU A O 1
ATOM 845 N N . ARG A 1 105 ? -1.559 7.629 15.634 1.00 50.09 105 ARG A N 1
ATOM 846 C CA . ARG A 1 105 ? -2.643 6.761 16.139 1.00 50.09 105 ARG A CA 1
ATOM 847 C C . ARG A 1 105 ? -2.159 5.498 16.870 1.00 50.09 105 ARG A C 1
ATOM 849 O O . ARG A 1 105 ? -2.998 4.695 17.266 1.00 50.09 105 ARG A O 1
ATOM 856 N N . GLN A 1 106 ? -0.850 5.323 17.087 1.00 45.56 106 GLN A N 1
ATOM 857 C CA . GLN A 1 106 ? -0.300 4.183 17.847 1.00 45.56 106 GLN A CA 1
ATOM 858 C C . GLN A 1 106 ? -0.108 4.424 19.352 1.00 45.56 106 GLN A C 1
ATOM 860 O O . GLN A 1 106 ? 0.325 3.512 20.053 1.00 45.56 106 GLN A O 1
ATOM 865 N N . ASP A 1 107 ? -0.489 5.587 19.883 1.00 47.12 107 ASP A N 1
ATOM 866 C CA . ASP A 1 107 ? -0.866 5.625 21.295 1.00 47.12 107 ASP A CA 1
ATOM 867 C C . ASP A 1 107 ? -2.253 4.990 21.397 1.00 47.12 107 ASP A C 1
ATOM 869 O O . ASP A 1 107 ? -3.186 5.450 20.738 1.00 47.12 107 ASP A O 1
ATOM 873 N N . GLU A 1 108 ? -2.391 3.942 22.211 1.00 55.34 108 GLU A N 1
ATOM 874 C CA . GLU A 1 108 ? -3.664 3.394 22.690 1.00 55.34 108 GLU A CA 1
ATOM 875 C C . GLU A 1 108 ? -4.525 4.523 23.301 1.00 55.34 108 GLU A C 1
ATOM 877 O O . GLU A 1 108 ? -4.603 4.708 24.517 1.00 55.34 108 GLU A O 1
ATOM 882 N N . LYS A 1 109 ? -5.158 5.353 22.468 1.00 58.12 109 LYS A N 1
ATOM 883 C CA . LYS A 1 109 ? -6.039 6.418 22.934 1.00 58.12 109 LYS A CA 1
ATOM 884 C C . LYS A 1 109 ? -7.306 5.747 23.446 1.00 58.12 109 LYS A C 1
ATOM 886 O O . LYS A 1 109 ? -8.076 5.159 22.685 1.00 58.12 109 LYS A O 1
ATOM 891 N N . SER A 1 110 ? -7.522 5.834 24.757 1.00 65.56 110 SER A N 1
ATOM 892 C CA . SER A 1 110 ? -8.838 5.631 25.374 1.00 65.56 110 SER A CA 1
ATOM 893 C C . SER A 1 110 ? -9.844 6.591 24.736 1.00 65.56 110 SER A C 1
ATOM 895 O O . SER A 1 110 ? -9.458 7.670 24.294 1.00 65.56 110 SER A O 1
ATOM 897 N N . PHE A 1 111 ? -11.124 6.215 24.654 1.00 76.38 111 PHE A N 1
ATOM 898 C CA . PHE A 1 111 ? -12.170 7.168 24.267 1.00 76.38 111 PHE A CA 1
ATOM 899 C C . PHE A 1 111 ? -12.610 7.965 25.489 1.00 76.38 111 PHE A C 1
ATOM 901 O O . PHE A 1 111 ? -12.507 7.484 26.625 1.00 76.38 111 PHE A O 1
ATOM 908 N N . GLY A 1 112 ? -13.043 9.194 25.234 1.00 80.31 112 GLY A N 1
ATOM 909 C CA . GLY A 1 112 ? -13.715 10.036 26.207 1.00 80.31 112 GLY A CA 1
ATOM 910 C C . GLY A 1 112 ? -15.159 9.593 26.430 1.00 80.31 112 GLY A C 1
ATOM 911 O O . GLY A 1 112 ? -15.764 8.913 25.601 1.00 80.31 112 GLY A O 1
ATOM 912 N N . ILE A 1 113 ? -15.720 9.996 27.570 1.00 81.81 113 ILE A N 1
ATOM 913 C CA . ILE A 1 113 ? -17.137 9.784 27.905 1.00 81.81 113 ILE A CA 1
ATOM 914 C C . ILE A 1 113 ? -18.079 10.501 26.925 1.00 81.81 113 ILE A C 1
ATOM 916 O O . ILE A 1 113 ? -19.228 10.114 26.777 1.00 81.81 113 ILE A O 1
ATOM 920 N N . ASP A 1 114 ? -17.588 11.540 26.256 1.00 85.81 114 ASP A N 1
ATOM 921 C CA . ASP A 1 114 ? -18.273 12.333 25.239 1.00 85.81 114 ASP A CA 1
ATOM 922 C C . ASP A 1 114 ? -18.327 11.655 23.862 1.00 85.81 114 ASP A C 1
ATOM 924 O O . ASP A 1 114 ? -19.129 12.050 23.019 1.00 85.81 114 ASP A O 1
ATOM 928 N N . GLU A 1 115 ? -17.514 10.621 23.634 1.00 86.38 115 GLU A N 1
ATOM 929 C CA . GLU A 1 115 ? -17.500 9.853 22.383 1.00 86.38 115 GLU A CA 1
ATOM 930 C C . GLU A 1 115 ? -18.428 8.627 22.421 1.00 86.38 115 GLU A C 1
ATOM 932 O O . GLU A 1 115 ? -18.525 7.905 21.426 1.00 86.38 115 GLU A O 1
ATOM 937 N N . ILE A 1 116 ? -19.080 8.358 23.557 1.00 90.88 116 ILE A N 1
ATOM 938 C CA . ILE A 1 116 ? -19.968 7.207 23.740 1.00 90.88 116 ILE A CA 1
ATOM 939 C C . ILE A 1 116 ? -21.283 7.604 24.407 1.00 90.88 116 ILE A C 1
ATOM 941 O O . ILE A 1 116 ? -21.356 8.571 25.159 1.00 90.88 116 ILE A O 1
ATOM 945 N N . THR A 1 117 ? -22.340 6.837 24.167 1.00 90.69 117 THR A N 1
ATOM 946 C CA . THR A 1 117 ? -23.606 6.959 24.900 1.00 90.69 117 THR A CA 1
ATOM 947 C C . THR A 1 117 ? -24.108 5.570 25.266 1.00 90.69 117 THR A C 1
ATOM 949 O O . THR A 1 117 ? -24.333 4.730 24.401 1.00 90.69 117 THR A O 1
ATOM 952 N N . LEU A 1 118 ? -24.243 5.314 26.568 1.00 92.19 118 LEU A N 1
ATOM 953 C CA . LEU A 1 118 ? -24.816 4.074 27.084 1.00 92.19 118 LEU A CA 1
ATOM 954 C C . LEU A 1 118 ? -26.337 4.109 26.904 1.00 92.19 118 LEU A C 1
ATOM 956 O O . LEU A 1 118 ? -26.985 5.043 27.381 1.00 92.19 118 LEU A O 1
ATOM 960 N N . ASP A 1 119 ? -26.904 3.073 26.289 1.00 91.31 119 ASP A N 1
ATOM 961 C CA . ASP A 1 119 ? -28.346 2.846 26.352 1.00 91.31 119 ASP A CA 1
ATOM 962 C C . ASP A 1 119 ? -28.710 2.382 27.774 1.00 91.31 119 ASP A C 1
ATOM 964 O O . ASP A 1 119 ? -28.176 1.369 28.244 1.00 91.31 119 ASP A O 1
ATOM 968 N N . PRO A 1 120 ? -29.584 3.111 28.496 1.00 84.31 120 PRO A N 1
ATOM 969 C CA . PRO A 1 120 ? -29.972 2.746 29.857 1.00 84.31 120 PRO A CA 1
ATOM 970 C C . PRO A 1 120 ? -30.654 1.370 29.944 1.00 84.31 120 PRO A C 1
ATOM 972 O O . PRO A 1 120 ? -30.676 0.754 31.014 1.00 84.31 120 PRO A O 1
ATOM 975 N N . VAL A 1 121 ? -31.200 0.858 28.836 1.00 87.81 121 VAL A N 1
ATOM 976 C CA . VAL A 1 121 ? -31.847 -0.453 28.785 1.00 87.81 121 VAL A CA 1
ATOM 977 C C . VAL A 1 121 ? -30.797 -1.560 28.658 1.00 87.81 121 VAL A C 1
ATOM 979 O O . VAL A 1 121 ? -30.392 -1.961 27.569 1.00 87.81 121 VAL A O 1
ATOM 982 N N . MET A 1 122 ? -30.389 -2.100 29.805 1.00 92.81 122 MET A N 1
ATOM 983 C CA . MET A 1 122 ? -29.474 -3.243 29.897 1.00 92.81 122 MET A CA 1
ATOM 984 C C . MET A 1 122 ? -30.223 -4.574 30.058 1.00 92.81 122 MET A C 1
ATOM 986 O O . MET A 1 122 ? -31.275 -4.646 30.700 1.00 92.81 122 MET A O 1
ATOM 990 N N . ASP A 1 123 ? -29.656 -5.654 29.518 1.00 92.06 123 ASP A N 1
ATOM 991 C CA . ASP A 1 123 ? -30.178 -7.014 29.667 1.00 92.06 123 ASP A CA 1
ATOM 992 C C . ASP A 1 123 ? -29.525 -7.726 30.861 1.00 92.06 123 ASP A C 1
ATOM 994 O O . ASP A 1 123 ? -28.321 -7.985 30.880 1.00 92.06 123 ASP A O 1
ATOM 998 N N . PHE A 1 124 ? -30.352 -8.069 31.850 1.00 91.25 124 PHE A N 1
ATOM 999 C CA . PHE A 1 124 ? -29.982 -8.789 33.073 1.00 91.25 124 PHE A CA 1
ATOM 1000 C C . PHE A 1 124 ? -30.438 -10.255 33.077 1.00 91.25 124 PHE A C 1
ATOM 1002 O O . PHE A 1 124 ? -30.370 -10.915 34.112 1.00 91.25 124 PHE A O 1
ATOM 1009 N N . SER A 1 125 ? -30.974 -10.768 31.966 1.00 86.38 125 SER A N 1
ATOM 1010 C CA . SER A 1 125 ? -31.535 -12.124 31.886 1.00 86.38 125 SER A CA 1
ATOM 1011 C C . SER A 1 125 ? -30.468 -13.223 31.852 1.00 86.38 125 SER A C 1
ATOM 1013 O O . SER A 1 125 ? -30.748 -14.366 32.221 1.00 86.38 125 SER A O 1
ATOM 1015 N N . GLY A 1 126 ? -29.246 -12.877 31.440 1.00 86.31 126 GLY A N 1
ATOM 1016 C CA . GLY A 1 126 ? -28.106 -13.779 31.348 1.00 86.31 126 GLY A CA 1
ATOM 1017 C C . GLY A 1 126 ? -27.159 -13.727 32.549 1.00 86.31 126 GLY A C 1
ATOM 1018 O O . GLY A 1 126 ? -27.236 -12.868 33.425 1.00 86.31 126 GLY A O 1
ATOM 1019 N N . LYS A 1 127 ? -26.176 -14.639 32.536 1.00 87.50 127 LYS A N 1
ATOM 1020 C CA . LYS A 1 127 ? -25.090 -14.689 33.537 1.00 87.50 127 LYS A CA 1
ATOM 1021 C C . LYS A 1 127 ? -24.240 -13.416 33.580 1.00 87.50 127 LYS A C 1
ATOM 1023 O O . LYS A 1 127 ? -23.540 -13.195 34.559 1.00 87.50 127 LYS A O 1
ATOM 1028 N N . GLU A 1 128 ? -24.291 -12.626 32.520 1.00 92.88 128 GLU A N 1
ATOM 1029 C CA . GLU A 1 128 ? -23.611 -11.348 32.371 1.00 92.88 128 GLU A CA 1
ATOM 1030 C C . GLU A 1 128 ? -24.658 -10.289 32.065 1.00 92.88 128 GLU A C 1
ATOM 1032 O O . GLU A 1 128 ? -25.661 -10.580 31.410 1.00 92.88 128 GLU A O 1
ATOM 1037 N N . VAL A 1 129 ? -24.397 -9.069 32.516 1.00 93.81 129 VAL A N 1
ATOM 1038 C CA . VAL A 1 129 ? -25.177 -7.901 32.126 1.00 93.81 129 VAL A CA 1
ATOM 1039 C C . VAL A 1 129 ? -24.704 -7.460 30.751 1.00 93.81 129 VAL A C 1
ATOM 1041 O O . VAL A 1 129 ? -23.513 -7.190 30.569 1.00 93.81 129 VAL A O 1
ATOM 1044 N N . VAL A 1 130 ? -25.622 -7.396 29.790 1.00 95.56 130 VAL A N 1
ATOM 1045 C CA . VAL A 1 130 ? -25.329 -6.920 28.435 1.00 95.56 130 VAL A CA 1
ATOM 1046 C C . VAL A 1 130 ? -25.827 -5.491 28.296 1.00 95.56 130 VAL A C 1
ATOM 1048 O O . VAL A 1 130 ? -26.998 -5.218 28.554 1.00 95.56 130 VAL A O 1
ATOM 1051 N N . ALA A 1 131 ? -24.949 -4.586 27.875 1.00 95.69 131 ALA A N 1
ATOM 1052 C CA . ALA A 1 131 ? -25.306 -3.205 27.589 1.00 95.69 131 ALA A C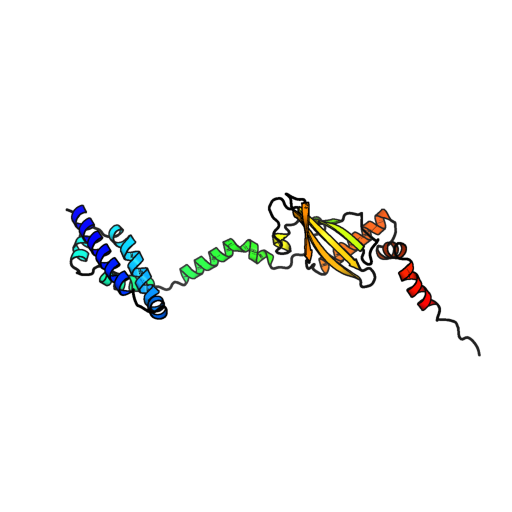A 1
ATOM 1053 C C . ALA A 1 131 ? -24.919 -2.820 26.163 1.00 95.69 131 ALA A C 1
ATOM 1055 O O . ALA A 1 131 ? -23.891 -3.269 25.645 1.00 95.69 131 ALA A O 1
ATOM 1056 N N . TYR A 1 132 ? -25.754 -1.987 25.550 1.00 95.00 132 TYR A N 1
ATOM 1057 C CA . TYR A 1 132 ? -25.502 -1.387 24.249 1.00 95.00 132 TYR A CA 1
ATOM 1058 C C . TYR A 1 132 ? -24.913 0.013 24.428 1.00 95.00 132 TYR A C 1
ATO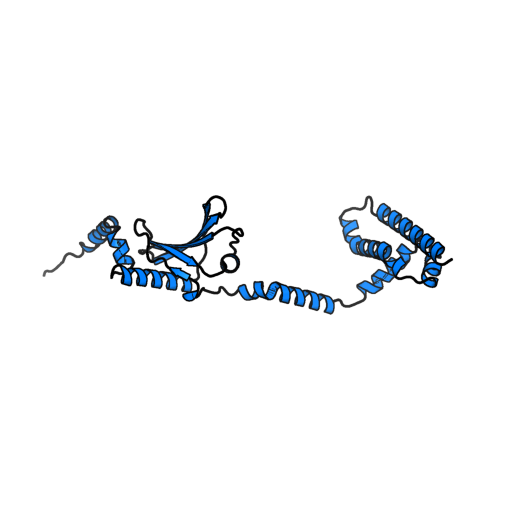M 1060 O O . TYR A 1 132 ? -25.368 0.792 25.266 1.00 95.00 132 TYR A O 1
ATOM 1068 N N . ILE A 1 133 ? -23.877 0.311 23.654 1.00 93.19 133 ILE A N 1
ATOM 1069 C CA . ILE A 1 133 ? -23.170 1.583 23.660 1.00 93.19 133 ILE A CA 1
ATOM 1070 C C . ILE A 1 133 ? -23.146 2.112 22.230 1.00 93.19 133 ILE A C 1
ATOM 1072 O O . ILE A 1 133 ? -22.544 1.515 21.331 1.00 93.19 133 ILE A O 1
ATOM 1076 N N . GLU A 1 134 ? -23.778 3.264 22.039 1.00 90.50 134 GLU A N 1
ATOM 1077 C CA . GLU A 1 134 ? -23.614 4.067 20.837 1.00 90.50 134 GLU A CA 1
ATOM 1078 C C . GLU A 1 134 ? -22.222 4.693 20.841 1.00 90.50 134 GLU A C 1
ATOM 1080 O O . GLU A 1 134 ? -21.749 5.197 21.864 1.00 90.50 134 GLU A O 1
ATOM 1085 N N . ILE A 1 135 ? -21.560 4.651 19.689 1.00 89.50 135 ILE A N 1
ATOM 1086 C CA . ILE A 1 135 ? -20.190 5.125 19.515 1.00 89.50 135 ILE A CA 1
ATOM 1087 C C . ILE A 1 135 ? -20.164 6.251 18.483 1.00 89.50 135 ILE A C 1
ATOM 1089 O O . ILE A 1 135 ? -20.710 6.124 17.391 1.00 89.50 135 ILE A O 1
ATOM 1093 N N . GLY A 1 136 ? -19.527 7.365 18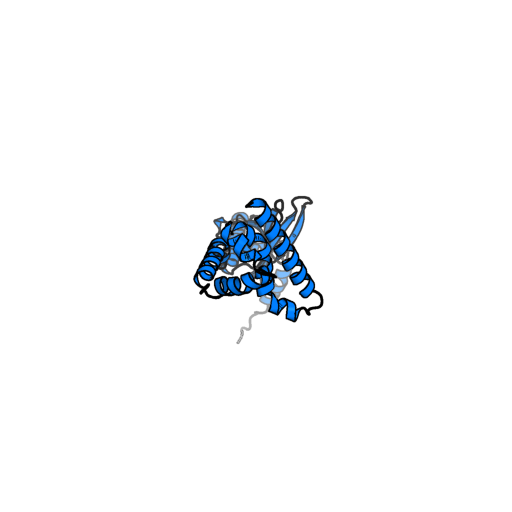.839 1.00 83.19 136 GLY A N 1
ATOM 1094 C CA . GLY A 1 136 ? -19.313 8.519 17.960 1.00 83.19 136 GLY A CA 1
ATOM 1095 C C . GLY A 1 136 ? -17.924 8.555 17.318 1.00 83.19 136 GLY A C 1
ATOM 1096 O O . GLY A 1 136 ? -17.612 9.490 16.582 1.00 83.19 136 GLY A O 1
ATOM 1097 N N . PHE A 1 137 ? -17.074 7.569 17.611 1.00 84.06 137 PHE A N 1
ATOM 1098 C CA . PHE A 1 137 ? -15.706 7.487 17.109 1.00 84.06 137 PHE A CA 1
ATOM 1099 C C . PHE A 1 137 ? -15.577 6.524 15.917 1.00 84.06 137 PHE A C 1
ATOM 1101 O O . PHE A 1 137 ? -16.367 5.602 15.734 1.00 84.06 137 PHE A O 1
ATOM 1108 N N . ASP A 1 138 ? -14.523 6.711 15.123 1.00 81.44 138 ASP A N 1
ATOM 1109 C CA . ASP A 1 138 ? -14.186 5.851 13.984 1.00 81.44 138 ASP A CA 1
ATOM 1110 C C . ASP A 1 138 ? -13.673 4.473 14.457 1.00 81.44 138 ASP A C 1
ATOM 1112 O O . ASP A 1 138 ? -12.603 4.362 15.071 1.00 81.44 138 ASP A O 1
ATOM 1116 N N . VAL A 1 139 ? -14.446 3.417 14.174 1.00 82.12 139 VAL A N 1
ATOM 1117 C CA . VAL A 1 139 ? -14.134 2.027 14.559 1.00 82.12 139 VAL A CA 1
ATOM 1118 C C . VAL A 1 139 ? -12.904 1.456 13.851 1.00 82.12 139 VAL A C 1
ATOM 1120 O O . VAL A 1 139 ? -12.175 0.672 14.461 1.00 82.12 139 VAL A O 1
ATOM 1123 N N . GLY A 1 140 ? -12.623 1.878 12.616 1.00 74.62 140 GLY A N 1
ATOM 1124 C CA . GLY A 1 140 ? -11.454 1.438 11.851 1.00 74.62 140 GLY A CA 1
ATOM 1125 C C . GLY A 1 140 ? -10.176 1.990 12.448 1.00 74.62 140 GLY A C 1
ATOM 1126 O O . GLY A 1 140 ? -9.227 1.251 12.700 1.00 74.62 140 GLY A O 1
ATOM 1127 N N . ARG A 1 141 ? -10.188 3.276 12.797 1.00 74.69 141 ARG A N 1
ATOM 1128 C CA . ARG A 1 141 ? -9.072 3.911 13.505 1.00 74.69 141 ARG A CA 1
ATOM 1129 C C . ARG A 1 141 ? -8.854 3.325 14.895 1.00 74.69 141 ARG A C 1
ATOM 1131 O O . ARG A 1 141 ? -7.713 3.271 15.341 1.00 74.69 141 ARG A O 1
ATOM 1138 N N . ARG A 1 142 ? -9.922 2.929 15.597 1.00 78.69 142 ARG A N 1
ATOM 1139 C CA . ARG A 1 142 ? -9.823 2.493 16.998 1.00 78.69 142 ARG A CA 1
ATOM 1140 C C . ARG A 1 142 ? -9.499 1.015 17.165 1.00 78.69 142 ARG A C 1
ATOM 1142 O O . ARG A 1 142 ? -8.677 0.662 18.002 1.00 78.69 142 ARG A O 1
ATOM 1149 N N . PHE A 1 143 ? -10.181 0.167 16.409 1.00 83.06 143 PHE A N 1
ATOM 1150 C CA . PHE A 1 143 ? -10.164 -1.280 16.596 1.00 83.06 143 PHE A CA 1
ATOM 1151 C C . PHE A 1 143 ? -9.609 -2.029 15.384 1.00 83.06 143 PHE A C 1
ATOM 1153 O O . PHE A 1 143 ? -9.564 -3.254 15.415 1.00 83.06 143 PHE A O 1
ATOM 1160 N N . GLN A 1 144 ? -9.178 -1.315 14.333 1.00 78.81 144 GLN A N 1
ATOM 1161 C CA . GLN A 1 144 ? -8.747 -1.901 13.054 1.00 78.81 144 GLN A CA 1
ATOM 1162 C C . GLN A 1 144 ? -9.840 -2.768 12.411 1.00 78.81 144 GLN A C 1
ATOM 1164 O O . GLN A 1 144 ? -9.569 -3.734 11.700 1.00 78.81 144 GLN A O 1
ATOM 1169 N N . VAL A 1 145 ? -11.098 -2.404 12.669 1.00 77.56 145 VAL A N 1
ATOM 1170 C CA . VAL A 1 145 ? -12.288 -3.030 12.099 1.00 77.56 145 VAL A CA 1
ATOM 1171 C C . VAL A 1 145 ? -12.864 -2.071 11.070 1.00 77.56 145 VAL A C 1
ATOM 1173 O O . VAL A 1 145 ? -13.243 -0.961 11.426 1.00 77.56 145 VAL A O 1
ATOM 1176 N N . TYR A 1 146 ? -12.936 -2.494 9.808 1.00 82.06 146 TYR A N 1
ATOM 1177 C CA . TYR A 1 146 ? -13.358 -1.652 8.683 1.00 82.06 146 TYR A CA 1
ATOM 1178 C C . TYR A 1 146 ? -14.689 -2.164 8.097 1.00 82.06 146 TYR A C 1
ATOM 1180 O O . TYR A 1 146 ? -14.692 -3.115 7.308 1.00 82.06 146 TYR A O 1
ATOM 1188 N N . PRO A 1 147 ? -15.834 -1.597 8.520 1.00 76.81 147 PRO A N 1
ATOM 1189 C CA . PRO A 1 147 ? -17.144 -1.854 7.927 1.00 76.81 147 PRO A CA 1
ATOM 1190 C C . PRO A 1 147 ? -17.257 -1.292 6.506 1.00 76.81 147 PRO A C 1
ATOM 1192 O O . PRO A 1 147 ? -16.490 -0.406 6.123 1.00 76.81 147 PRO A O 1
ATOM 1195 N N . ASN A 1 148 ? -18.220 -1.789 5.727 1.00 77.88 148 ASN A N 1
ATOM 1196 C CA . ASN A 1 148 ? -18.567 -1.177 4.444 1.00 77.88 148 ASN A CA 1
ATOM 1197 C C . ASN A 1 148 ? -19.255 0.183 4.659 1.00 77.88 148 ASN A C 1
ATOM 1199 O O . ASN A 1 148 ? -19.703 0.494 5.758 1.00 77.88 148 ASN A O 1
ATOM 1203 N N . LEU A 1 149 ? -19.361 0.989 3.595 1.00 74.19 149 LEU A N 1
ATOM 1204 C CA . LEU A 1 149 ? -19.870 2.367 3.665 1.00 74.19 149 LEU A CA 1
ATOM 1205 C C . LEU A 1 149 ? -21.282 2.476 4.272 1.00 74.19 149 LEU A C 1
ATOM 1207 O O . LEU A 1 149 ? -21.575 3.460 4.944 1.00 74.19 149 LEU A O 1
ATOM 1211 N N . ASP A 1 150 ? -22.126 1.472 4.029 1.00 7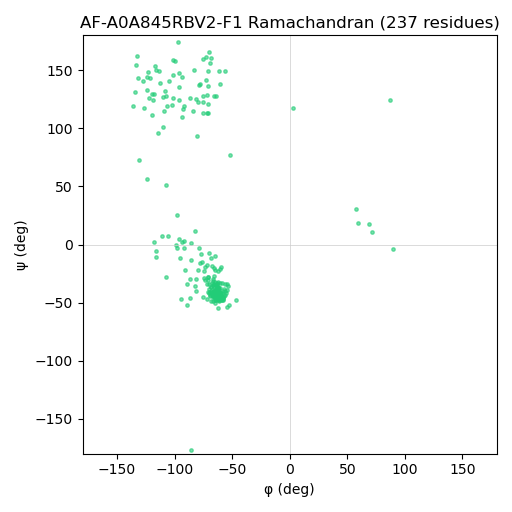9.25 150 ASP A N 1
ATOM 1212 C CA . ASP A 1 150 ? -23.523 1.449 4.471 1.00 79.25 150 ASP A CA 1
ATOM 1213 C C . ASP A 1 150 ? -23.733 0.642 5.768 1.00 79.25 150 ASP A C 1
ATOM 1215 O O . ASP A 1 150 ? -24.850 0.587 6.280 1.00 79.25 150 ASP A O 1
ATOM 1219 N N . ASP A 1 151 ? -22.681 0.020 6.312 1.00 83.56 151 ASP A N 1
ATOM 1220 C CA . ASP A 1 151 ? -22.777 -0.763 7.544 1.00 83.56 151 ASP A CA 1
ATOM 1221 C C . ASP A 1 151 ? -22.936 0.164 8.757 1.00 83.56 151 ASP A C 1
ATOM 1223 O O . ASP A 1 151 ? -22.260 1.188 8.886 1.00 83.56 151 ASP A O 1
ATOM 1227 N N . SER A 1 152 ? -23.766 -0.244 9.716 1.00 85.62 152 SER A N 1
ATOM 1228 C CA . SER A 1 152 ? -23.852 0.421 11.019 1.00 85.62 152 SER A CA 1
ATOM 1229 C C . SER A 1 152 ? -23.090 -0.364 12.084 1.00 85.62 152 SER A C 1
ATOM 1231 O O . SER A 1 152 ? -23.015 -1.592 12.044 1.00 85.62 152 SER A O 1
ATOM 1233 N N . CYS A 1 153 ? -22.482 0.352 13.033 1.00 88.50 153 CYS A N 1
ATOM 1234 C CA . CYS A 1 153 ? -21.676 -0.241 14.097 1.00 88.50 153 CYS A CA 1
ATOM 1235 C C . CYS A 1 153 ? -22.186 0.165 15.470 1.00 88.50 153 CYS A C 1
ATOM 1237 O O . CYS A 1 153 ? -22.388 1.346 15.743 1.00 88.50 153 CYS A O 1
ATOM 1239 N N . GLY A 1 154 ? -22.312 -0.823 16.348 1.00 90.88 154 GLY A N 1
ATOM 1240 C CA . GLY A 1 154 ? -22.656 -0.635 17.747 1.00 90.88 154 GLY A CA 1
ATOM 1241 C C . GLY A 1 154 ? -21.722 -1.422 18.652 1.00 90.88 154 GLY A C 1
ATOM 1242 O O . GLY A 1 154 ? -21.312 -2.533 18.309 1.00 90.88 154 GLY A O 1
ATOM 1243 N N . LEU A 1 155 ? -21.380 -0.864 19.811 1.00 94.69 155 LEU A N 1
ATOM 1244 C CA . LEU A 1 155 ? -20.530 -1.537 20.785 1.00 94.69 155 LEU A CA 1
ATOM 1245 C C . LEU A 1 155 ? -21.402 -2.216 21.840 1.00 94.69 155 LEU A C 1
ATOM 1247 O O . LEU A 1 155 ? -22.201 -1.572 22.509 1.00 94.69 155 LEU A O 1
ATOM 1251 N N . TYR A 1 156 ? -21.226 -3.519 22.023 1.00 95.94 156 TYR A N 1
ATOM 1252 C CA . TYR A 1 156 ? -21.867 -4.270 23.093 1.00 95.94 156 TYR A CA 1
ATOM 1253 C C . TYR A 1 156 ? -20.841 -4.650 24.140 1.00 95.94 156 TYR A C 1
ATOM 1255 O O . TYR A 1 156 ? -19.786 -5.206 23.829 1.00 95.94 156 TYR A O 1
ATOM 1263 N N . VAL A 1 157 ? -21.175 -4.401 25.399 1.00 96.31 157 VAL A N 1
ATOM 1264 C CA . VAL A 1 157 ? -20.359 -4.832 26.531 1.00 96.31 157 VAL A CA 1
ATOM 1265 C C . VAL A 1 157 ? -21.087 -5.896 27.323 1.00 96.31 157 VAL A C 1
ATOM 1267 O O . VAL A 1 157 ? -22.296 -5.826 27.530 1.00 96.31 157 VAL A O 1
ATOM 1270 N N . LYS A 1 158 ? -20.334 -6.905 27.753 1.00 96.00 158 LYS A N 1
ATOM 1271 C CA . LYS A 1 158 ? -20.818 -7.997 28.593 1.00 96.00 158 LYS A CA 1
ATOM 1272 C C . LYS A 1 158 ? -20.013 -7.969 29.879 1.00 96.00 158 LYS A C 1
ATOM 1274 O O . LYS A 1 158 ? -18.804 -8.213 29.863 1.00 96.00 158 LYS A O 1
ATOM 1279 N N . TYR A 1 159 ? -20.685 -7.621 30.967 1.00 96.12 159 TYR A N 1
ATOM 1280 C CA . TYR A 1 159 ? -20.092 -7.482 32.288 1.00 96.12 159 TYR A CA 1
ATOM 1281 C C . TYR A 1 159 ? -20.530 -8.635 33.187 1.00 96.12 159 TYR A C 1
ATOM 1283 O O . TYR A 1 159 ? -21.723 -8.888 33.334 1.00 96.12 159 TYR A O 1
ATOM 1291 N N . ASP A 1 160 ? -19.576 -9.315 33.813 1.00 93.38 160 ASP A N 1
ATOM 1292 C CA . ASP A 1 160 ? -19.835 -10.332 34.831 1.00 93.38 160 ASP A CA 1
ATOM 1293 C C . ASP A 1 160 ? -19.786 -9.690 36.233 1.00 93.38 160 ASP A C 1
ATOM 1295 O O . ASP A 1 160 ? -18.697 -9.359 36.716 1.00 93.38 160 ASP A O 1
ATOM 1299 N N . PRO A 1 161 ? -20.921 -9.551 36.948 1.00 89.00 161 PRO A N 1
ATOM 1300 C CA . PRO A 1 161 ? -20.944 -8.930 38.275 1.00 89.00 161 PRO A CA 1
ATOM 1301 C C . PRO A 1 161 ? -20.238 -9.738 39.375 1.00 89.00 161 PRO A C 1
ATOM 1303 O O . PRO A 1 161 ? -20.049 -9.226 40.483 1.00 89.00 161 PRO A O 1
ATOM 1306 N N . VAL A 1 162 ? -19.885 -11.003 39.116 1.00 87.25 162 VAL A N 1
ATOM 1307 C CA . VAL A 1 162 ? -19.185 -11.881 40.062 1.00 87.25 162 VAL A CA 1
ATOM 1308 C C . VAL A 1 162 ? -17.674 -11.743 39.912 1.00 87.25 162 VAL A C 1
ATOM 1310 O O . VAL A 1 162 ? -16.993 -11.513 40.912 1.00 87.25 162 VAL A O 1
ATOM 1313 N N . SER A 1 163 ? -17.152 -11.885 38.690 1.00 89.62 163 SER A N 1
ATOM 1314 C CA . SER A 1 163 ? -15.710 -11.770 38.415 1.00 89.62 163 SER A CA 1
ATOM 1315 C C . SER A 1 163 ? -15.241 -10.334 38.173 1.00 89.62 163 SER A C 1
ATOM 1317 O O . SER A 1 163 ? -14.039 -10.079 38.199 1.00 89.62 163 SER A O 1
ATOM 1319 N N . GLN A 1 164 ? -16.177 -9.402 37.965 1.00 89.31 164 GLN A N 1
ATOM 1320 C CA . GLN A 1 164 ? -15.935 -8.017 37.552 1.00 89.31 164 GLN A CA 1
ATOM 1321 C C . GLN A 1 164 ? -15.199 -7.895 36.209 1.00 89.31 164 GLN A C 1
ATOM 1323 O O . GLN A 1 164 ? -14.626 -6.849 35.905 1.00 89.31 164 GLN A O 1
ATOM 1328 N N . ALA A 1 165 ? -15.203 -8.958 35.402 1.00 92.19 165 ALA A N 1
ATOM 1329 C CA . ALA A 1 165 ? -14.647 -8.937 34.062 1.00 92.19 165 ALA A CA 1
ATOM 1330 C C . ALA A 1 165 ? -15.632 -8.271 33.093 1.00 92.19 165 ALA A C 1
ATOM 1332 O O . ALA A 1 165 ? -16.833 -8.552 33.120 1.00 92.19 165 ALA A O 1
ATOM 1333 N N . LEU A 1 166 ? -15.109 -7.419 32.212 1.00 95.12 166 LEU A N 1
ATOM 1334 C CA . LEU A 1 166 ? -15.854 -6.829 31.108 1.00 95.12 166 LEU A CA 1
ATOM 1335 C C . LEU A 1 166 ? -15.215 -7.263 29.793 1.00 95.12 166 LEU A C 1
ATOM 1337 O O . LEU A 1 166 ? -14.006 -7.123 29.606 1.00 95.12 166 LEU A O 1
ATOM 1341 N N . ARG A 1 167 ? -16.033 -7.768 28.872 1.00 94.69 167 ARG A N 1
ATOM 1342 C CA . ARG A 1 167 ? -15.634 -7.963 27.475 1.00 94.69 167 ARG A CA 1
ATOM 1343 C C . ARG A 1 167 ? -16.483 -7.103 26.558 1.00 94.69 167 ARG A C 1
ATOM 1345 O O . ARG A 1 167 ? -17.623 -6.784 26.893 1.00 94.69 167 ARG A O 1
ATOM 1352 N N . ALA A 1 168 ? -15.923 -6.761 25.408 1.00 95.06 168 ALA A N 1
ATOM 1353 C CA . ALA A 1 168 ? -16.575 -5.919 24.426 1.00 95.06 168 ALA A CA 1
ATOM 1354 C C . ALA A 1 168 ? -16.576 -6.582 23.050 1.00 95.06 168 ALA A C 1
ATOM 1356 O O . ALA A 1 168 ? -15.606 -7.227 22.646 1.00 95.06 168 ALA A O 1
ATOM 1357 N N . GLU A 1 169 ? -17.683 -6.418 22.344 1.00 95.88 169 GLU A N 1
ATOM 1358 C CA . GLU A 1 169 ? -17.895 -6.930 20.999 1.00 95.88 169 GLU A CA 1
ATOM 1359 C C . GLU A 1 169 ? -18.513 -5.816 20.148 1.00 95.88 169 GLU A C 1
ATOM 1361 O O . GLU A 1 169 ? -19.482 -5.177 20.558 1.00 95.88 169 GLU A O 1
ATOM 1366 N N . LEU A 1 170 ? -17.959 -5.573 18.964 1.00 93.81 170 LEU A N 1
ATOM 1367 C CA . LEU A 1 170 ? -18.590 -4.733 17.953 1.00 93.81 170 LEU A CA 1
ATOM 1368 C C . LEU A 1 170 ? -19.620 -5.561 17.193 1.00 93.81 170 LEU A C 1
ATOM 1370 O O . LEU A 1 170 ? -19.282 -6.596 16.621 1.00 93.81 170 LEU A O 1
ATOM 1374 N N . CYS A 1 171 ? -20.858 -5.082 17.157 1.00 94.12 171 CYS A N 1
ATOM 1375 C CA . CYS A 1 171 ? -21.877 -5.553 16.234 1.00 94.12 171 CYS A CA 1
ATOM 1376 C C . CYS A 1 171 ? -21.821 -4.684 14.981 1.00 94.12 171 CYS A C 1
ATOM 1378 O O . CYS A 1 171 ? -22.038 -3.475 15.065 1.00 94.12 171 CYS A O 1
ATOM 1380 N N . ILE A 1 172 ? -21.555 -5.304 13.838 1.00 91.38 172 ILE A N 1
ATOM 1381 C CA . ILE A 1 172 ? -21.574 -4.651 12.531 1.00 91.38 172 ILE A CA 1
ATOM 1382 C C . ILE A 1 172 ? -22.791 -5.196 11.793 1.00 91.38 172 ILE A C 1
ATOM 1384 O O . ILE A 1 172 ? -22.873 -6.401 11.539 1.00 91.38 172 ILE A O 1
ATOM 1388 N N . GLU A 1 173 ? -23.746 -4.320 11.519 1.00 91.19 173 GLU A N 1
ATOM 1389 C CA . GLU A 1 173 ? -24.983 -4.631 10.812 1.00 91.19 173 GLU A CA 1
ATOM 1390 C C . GLU A 1 173 ? -24.868 -4.151 9.366 1.00 91.19 173 GLU A C 1
ATOM 1392 O O . GLU A 1 173 ? -24.644 -2.964 9.124 1.00 91.19 173 GLU A O 1
ATOM 1397 N N . ASP A 1 174 ? -24.985 -5.094 8.432 1.00 86.44 174 ASP A N 1
ATOM 1398 C CA . ASP A 1 174 ? -24.894 -4.868 6.992 1.00 86.44 174 ASP A CA 1
ATOM 1399 C C . ASP A 1 174 ? -26.037 -3.961 6.519 1.00 86.44 174 ASP A C 1
ATOM 1401 O O . ASP A 1 174 ? -27.215 -4.222 6.789 1.00 86.44 174 ASP A O 1
ATOM 1405 N N . GLY A 1 175 ? -25.688 -2.887 5.810 1.00 81.12 175 GLY A N 1
ATOM 1406 C CA . GLY A 1 175 ? -26.655 -1.886 5.352 1.00 81.12 175 GLY A CA 1
ATOM 1407 C C . GLY A 1 175 ? -27.643 -2.379 4.288 1.00 81.12 175 GLY A C 1
ATOM 1408 O O . GLY A 1 175 ? -28.687 -1.754 4.088 1.00 81.12 175 GLY A O 1
ATOM 1409 N N . TYR A 1 176 ? -27.343 -3.483 3.599 1.00 80.81 176 TYR A N 1
ATOM 1410 C CA . TYR A 1 176 ? -28.147 -4.018 2.501 1.00 80.81 176 TYR A CA 1
ATOM 1411 C C . TYR A 1 176 ? -29.136 -5.086 2.960 1.00 80.81 176 TYR A C 1
ATOM 1413 O O . TYR A 1 176 ? -30.297 -5.056 2.543 1.00 80.81 176 TYR A O 1
ATOM 1421 N N . ASP A 1 177 ? -28.686 -6.046 3.773 1.00 86.75 177 ASP A N 1
ATOM 1422 C CA . ASP A 1 177 ? -29.506 -7.194 4.182 1.00 86.75 177 ASP A CA 1
ATOM 1423 C C . ASP A 1 177 ? -29.811 -7.265 5.688 1.00 86.75 177 ASP A C 1
ATOM 1425 O O . ASP A 1 177 ? -30.626 -8.096 6.105 1.00 86.75 177 ASP A O 1
ATOM 1429 N N . GLY A 1 178 ? -29.227 -6.375 6.500 1.00 85.81 178 GLY A N 1
ATOM 1430 C CA . GLY A 1 178 ? -29.393 -6.354 7.957 1.00 85.81 178 GLY A CA 1
ATOM 1431 C C . GLY A 1 178 ? -28.682 -7.507 8.675 1.00 85.81 178 GLY A C 1
ATOM 1432 O O . GLY A 1 178 ? -28.927 -7.760 9.860 1.00 85.81 178 GLY A O 1
ATOM 1433 N N . GLY A 1 179 ? -27.827 -8.251 7.971 1.00 90.19 179 GLY A N 1
ATOM 1434 C CA . GLY A 1 179 ? -27.002 -9.309 8.527 1.00 90.19 179 GLY A CA 1
ATOM 1435 C C . GLY A 1 179 ? -26.055 -8.762 9.590 1.00 90.19 179 GLY A C 1
ATOM 1436 O O . GLY A 1 179 ? -25.462 -7.701 9.434 1.00 90.19 179 GLY A O 1
ATOM 1437 N N . LYS A 1 180 ? -25.898 -9.493 10.699 1.00 92.69 180 LYS A N 1
ATOM 1438 C CA . LYS A 1 180 ? -25.054 -9.066 11.824 1.00 92.69 180 LYS A CA 1
ATOM 1439 C C . LYS A 1 180 ? -23.811 -9.931 11.927 1.00 92.69 180 LYS A C 1
ATOM 1441 O O . LYS A 1 180 ? -23.918 -11.154 12.045 1.00 92.69 180 LYS A O 1
ATOM 1446 N N . ARG A 1 181 ? -22.643 -9.292 11.966 1.00 91.62 181 ARG A N 1
ATOM 1447 C CA . ARG A 1 181 ? -21.370 -9.918 12.353 1.00 91.62 181 ARG A CA 1
ATOM 1448 C C . ARG A 1 181 ? -20.858 -9.313 13.656 1.00 91.62 181 ARG A C 1
ATOM 1450 O O . ARG A 1 181 ? -21.114 -8.148 13.950 1.00 91.62 181 ARG A O 1
ATOM 1457 N N . TRP A 1 182 ? -20.144 -10.126 14.425 1.00 94.06 182 TRP A N 1
ATOM 1458 C CA . TRP A 1 182 ? -19.652 -9.771 15.752 1.00 94.06 182 TRP A CA 1
ATOM 1459 C C . TRP A 1 182 ? -18.136 -9.903 15.797 1.00 94.06 182 TRP A C 1
ATOM 1461 O O . TRP A 1 182 ? -17.610 -10.972 15.496 1.00 94.06 182 TRP A O 1
ATOM 1471 N N . GLU A 1 183 ? -17.453 -8.837 16.206 1.00 91.06 183 GLU A N 1
ATOM 1472 C CA . GLU A 1 183 ? -15.994 -8.791 16.332 1.00 91.06 183 GLU A CA 1
ATOM 1473 C C . GLU A 1 183 ? -15.609 -8.515 17.786 1.00 91.06 183 GLU A C 1
ATOM 1475 O O . GLU A 1 183 ? -16.042 -7.526 18.375 1.00 91.06 183 GLU A O 1
ATOM 1480 N N . THR A 1 184 ? -14.798 -9.386 18.392 1.00 93.06 184 THR A N 1
ATOM 1481 C CA . THR A 1 184 ? -14.300 -9.148 19.758 1.00 93.06 184 THR A CA 1
ATOM 1482 C C . THR A 1 184 ? -13.265 -8.035 19.729 1.00 93.06 184 THR A C 1
ATOM 1484 O O . THR A 1 184 ? -12.292 -8.126 18.983 1.00 93.06 184 THR A O 1
ATOM 1487 N N . VAL A 1 185 ? -13.429 -7.023 20.582 1.00 90.94 185 VAL A N 1
ATOM 1488 C CA . VAL A 1 185 ? -12.492 -5.899 20.670 1.00 90.94 185 VAL A CA 1
ATOM 1489 C C . VAL A 1 185 ? -11.908 -5.754 22.068 1.00 90.94 185 VAL A C 1
ATOM 1491 O O . VAL A 1 185 ? -12.576 -5.963 23.083 1.00 90.94 185 VAL A O 1
ATOM 1494 N N . SER A 1 186 ? -10.634 -5.373 22.119 1.00 89.56 186 SER A N 1
ATOM 1495 C CA . SER A 1 186 ? -9.933 -5.107 23.372 1.00 89.56 186 SER A CA 1
ATOM 1496 C C . SER A 1 186 ? -10.164 -3.665 23.809 1.00 89.56 186 SER A C 1
ATOM 1498 O O . SER A 1 186 ? -9.897 -2.726 23.063 1.00 89.56 186 SER A O 1
ATOM 1500 N N . LEU A 1 187 ? -10.627 -3.490 25.045 1.00 89.44 187 LEU A N 1
ATOM 1501 C CA . LEU A 1 187 ? -10.745 -2.184 25.686 1.00 89.44 187 LEU A CA 1
ATOM 1502 C C . LEU A 1 187 ? -9.634 -1.996 26.714 1.00 89.44 187 LEU A C 1
ATOM 1504 O O . LEU A 1 187 ? -9.343 -2.910 27.490 1.00 89.44 187 LEU A O 1
ATOM 1508 N N . LEU A 1 188 ? -9.080 -0.786 26.780 1.00 89.06 188 LEU A N 1
ATOM 1509 C CA . LEU A 1 188 ? -8.138 -0.412 27.832 1.00 89.06 188 LEU A CA 1
ATOM 1510 C C . LEU A 1 188 ? -8.799 -0.488 29.213 1.00 89.06 188 LEU A C 1
ATOM 1512 O O . LEU A 1 188 ? -9.988 -0.175 29.333 1.00 89.06 188 LEU A O 1
ATOM 1516 N N . PRO A 1 189 ? -8.047 -0.801 30.284 1.00 89.50 189 PRO A N 1
ATOM 1517 C CA . PRO A 1 189 ? -8.597 -0.859 31.639 1.00 89.50 189 PRO A CA 1
ATOM 1518 C C . PRO A 1 189 ? -9.323 0.425 32.076 1.00 89.50 189 PRO A C 1
ATOM 1520 O O . PRO A 1 189 ? -10.328 0.355 32.782 1.00 89.50 189 PRO A O 1
ATOM 1523 N N . SER A 1 190 ? -8.856 1.599 31.633 1.00 88.88 190 SER A N 1
ATOM 1524 C CA . SER A 1 190 ? -9.512 2.887 31.898 1.00 88.88 190 SER A CA 1
ATOM 1525 C C . SER A 1 190 ? -10.894 2.986 31.250 1.00 88.88 190 SER A C 1
ATOM 1527 O O . SER A 1 190 ? -11.838 3.436 31.896 1.00 88.88 190 SER A O 1
ATOM 1529 N N . ALA A 1 191 ? -11.023 2.529 30.003 1.00 90.50 191 ALA A N 1
ATOM 1530 C CA . ALA A 1 191 ? -12.280 2.516 29.264 1.00 90.50 191 ALA A CA 1
ATOM 1531 C C . ALA A 1 191 ? -13.259 1.488 29.849 1.00 90.50 191 ALA A C 1
ATOM 1533 O O . ALA A 1 191 ? -14.433 1.797 30.031 1.00 90.50 191 ALA A O 1
ATOM 1534 N N . GLN A 1 192 ? -12.773 0.298 30.227 1.00 93.00 192 GLN A N 1
ATOM 1535 C CA . GLN A 1 192 ? -13.596 -0.707 30.913 1.00 93.00 192 GLN A CA 1
ATOM 1536 C C . GLN A 1 192 ? -14.172 -0.152 32.219 1.00 93.00 192 GLN A C 1
ATOM 1538 O O . GLN A 1 192 ? -15.373 -0.253 32.453 1.00 93.00 192 GLN A O 1
ATOM 1543 N N . LYS A 1 193 ? -13.330 0.482 33.048 1.00 92.62 193 LYS A N 1
ATOM 1544 C CA . LYS A 1 193 ? -13.764 1.106 34.303 1.00 92.62 193 LYS A CA 1
ATOM 1545 C C . LYS A 1 193 ? -14.817 2.191 34.060 1.00 92.62 193 LYS A C 1
ATOM 1547 O O . LYS A 1 193 ? -15.845 2.179 34.723 1.00 92.62 193 LYS A O 1
ATOM 1552 N N . MET A 1 194 ? -14.573 3.084 33.101 1.00 93.38 194 MET A N 1
ATOM 1553 C CA . MET A 1 194 ? -15.510 4.153 32.740 1.00 93.38 194 MET A CA 1
ATOM 1554 C C . MET A 1 194 ? -16.880 3.596 32.336 1.00 93.38 194 MET A C 1
ATOM 1556 O O . MET A 1 194 ? -17.904 4.097 32.789 1.00 93.38 194 MET A O 1
ATOM 1560 N N . ILE A 1 195 ? -16.905 2.543 31.516 1.00 94.12 195 ILE A N 1
ATOM 1561 C CA . ILE A 1 195 ? -18.151 1.904 31.084 1.00 94.12 195 ILE A CA 1
ATOM 1562 C C . ILE A 1 195 ? -18.884 1.259 32.264 1.00 94.12 195 ILE A C 1
ATOM 1564 O O . ILE A 1 195 ? -20.095 1.418 32.382 1.00 94.12 195 ILE A O 1
ATOM 1568 N N . ILE A 1 196 ? -18.172 0.568 33.159 1.00 94.44 196 ILE A N 1
ATOM 1569 C CA . ILE A 1 196 ? -18.785 -0.022 34.359 1.00 94.44 196 ILE A CA 1
ATOM 1570 C C . ILE A 1 196 ? -19.394 1.073 35.244 1.00 94.44 196 ILE A C 1
ATOM 1572 O O . ILE A 1 196 ? -20.518 0.911 35.714 1.00 94.44 196 ILE A O 1
ATOM 1576 N N . ASP A 1 197 ? -18.693 2.196 35.433 1.00 93.94 197 ASP A N 1
ATOM 1577 C CA . ASP A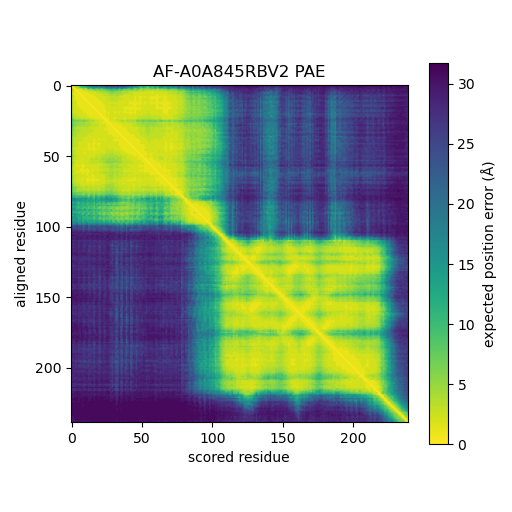 1 197 ? -19.192 3.331 36.217 1.00 93.94 197 ASP A CA 1
ATOM 1578 C C . ASP A 1 197 ? -20.466 3.937 35.577 1.00 93.94 197 ASP A C 1
ATOM 1580 O O . ASP A 1 197 ? -21.417 4.255 36.290 1.00 93.94 197 ASP A O 1
ATOM 1584 N N . LEU A 1 198 ? -20.540 4.014 34.238 1.00 94.56 198 LEU A N 1
ATOM 1585 C CA . LEU A 1 198 ? -21.752 4.422 33.508 1.00 94.56 198 LEU A CA 1
ATOM 1586 C C . LEU A 1 198 ? -22.920 3.443 33.707 1.00 94.56 198 LEU A C 1
ATOM 1588 O O . LEU A 1 198 ? -24.050 3.869 33.943 1.00 94.56 198 LEU A O 1
ATOM 1592 N N . MET A 1 199 ? -22.658 2.135 33.628 1.00 94.56 199 MET A N 1
ATOM 1593 C CA . MET A 1 199 ? -23.671 1.094 33.853 1.00 94.56 199 MET A CA 1
ATOM 1594 C C . MET A 1 199 ? -24.219 1.141 35.287 1.00 94.56 199 MET A C 1
ATOM 1596 O O . MET A 1 199 ? -25.423 0.993 35.508 1.00 94.56 199 MET A O 1
ATOM 1600 N N . GLU A 1 200 ? -23.345 1.377 36.266 1.00 94.50 200 GLU A N 1
ATOM 1601 C CA . GLU A 1 200 ? -23.714 1.569 37.670 1.00 94.50 200 GLU A CA 1
ATOM 1602 C C . GLU A 1 200 ? -24.587 2.820 37.848 1.00 94.50 200 GLU A C 1
ATOM 1604 O O . GLU A 1 200 ? -25.640 2.758 38.486 1.00 94.50 200 GLU A O 1
ATOM 1609 N N . GLU A 1 201 ? -24.201 3.945 37.239 1.00 93.25 201 GLU A N 1
ATOM 1610 C CA . GLU A 1 201 ? -24.966 5.191 37.296 1.00 93.25 201 GLU A CA 1
ATOM 1611 C C . GLU A 1 201 ? -26.358 5.044 36.661 1.00 93.25 201 GLU A C 1
ATOM 1613 O O . GLU A 1 201 ? -27.341 5.526 37.231 1.00 93.25 201 GLU A O 1
ATOM 1618 N N . ALA A 1 202 ? -26.463 4.345 35.527 1.00 92.31 202 ALA A N 1
ATOM 1619 C CA . ALA A 1 202 ? -27.738 4.049 34.877 1.00 92.31 202 ALA A CA 1
ATOM 1620 C C . ALA A 1 202 ? -28.657 3.215 35.788 1.00 92.31 202 ALA A C 1
ATOM 1622 O O . ALA A 1 202 ? -29.808 3.589 36.014 1.00 92.31 202 ALA A O 1
ATOM 1623 N N . CYS A 1 203 ? -28.137 2.152 36.415 1.00 90.25 203 CYS A N 1
ATOM 1624 C CA . CYS A 1 203 ? -28.904 1.365 37.390 1.00 90.25 203 CYS A CA 1
ATOM 1625 C C . CYS A 1 203 ? -29.359 2.204 38.586 1.00 90.25 203 CYS A C 1
ATOM 1627 O O . CYS A 1 203 ? -30.505 2.099 39.038 1.00 90.25 203 CYS A O 1
ATOM 1629 N N . GLN A 1 204 ? -28.476 3.063 39.093 1.00 91.12 204 GLN A N 1
ATOM 1630 C CA . GLN A 1 204 ? -28.777 3.893 40.248 1.00 91.12 204 GLN A CA 1
ATOM 1631 C C . GLN A 1 204 ? -29.840 4.953 39.931 1.00 91.12 204 GLN A C 1
ATOM 1633 O O . GLN A 1 204 ? -30.674 5.245 40.792 1.00 91.12 204 GLN A O 1
ATOM 1638 N N . LYS A 1 205 ? -29.831 5.515 38.718 1.00 90.00 205 LYS A N 1
ATOM 1639 C CA . LYS A 1 205 ? -30.828 6.488 38.248 1.00 90.00 205 LYS A CA 1
ATOM 1640 C C . LYS A 1 205 ? -32.187 5.846 37.987 1.00 90.00 205 LYS A C 1
ATOM 1642 O O . LYS A 1 205 ? -33.192 6.367 38.469 1.00 90.00 205 LYS A O 1
ATOM 1647 N N . ASP A 1 206 ? -32.211 4.714 37.291 1.00 87.38 206 ASP A N 1
ATOM 1648 C CA . ASP A 1 206 ? -33.459 4.137 36.780 1.00 87.38 206 ASP A CA 1
ATOM 1649 C C . ASP A 1 206 ? -34.126 3.185 37.777 1.00 87.38 206 ASP A C 1
ATOM 1651 O O . ASP A 1 206 ? -35.353 3.117 37.862 1.00 87.38 206 ASP A O 1
ATOM 1655 N N . MET A 1 207 ? -33.326 2.462 38.566 1.00 84.62 207 MET A N 1
ATOM 1656 C CA . MET A 1 207 ? -33.809 1.430 39.493 1.00 84.62 207 MET A CA 1
ATOM 1657 C C . MET A 1 207 ? -33.531 1.756 40.963 1.00 84.62 207 MET A C 1
ATOM 1659 O O . MET A 1 207 ? -34.054 1.083 41.855 1.00 84.62 207 MET A O 1
ATOM 1663 N N . GLY A 1 208 ? -32.714 2.777 41.243 1.00 87.62 208 GLY A N 1
ATOM 1664 C CA . GLY A 1 208 ? -32.332 3.146 42.606 1.00 87.62 208 GLY A CA 1
ATOM 1665 C C . GLY A 1 208 ? -31.428 2.119 43.297 1.00 87.62 208 GLY A C 1
ATOM 1666 O O . GLY A 1 208 ? -31.339 2.131 44.526 1.00 87.62 208 GLY A O 1
ATOM 1667 N N . ARG A 1 209 ? -30.799 1.215 42.537 1.00 88.44 209 ARG A N 1
ATOM 1668 C CA . ARG A 1 209 ? -29.989 0.091 43.036 1.00 88.44 209 ARG A CA 1
ATOM 1669 C C . ARG A 1 209 ? -28.652 0.007 42.308 1.00 88.44 209 ARG A C 1
ATOM 1671 O O . ARG A 1 209 ? -28.516 0.544 41.213 1.00 88.44 209 ARG A O 1
ATOM 1678 N N . SER A 1 210 ? -27.709 -0.722 42.907 1.00 90.88 210 SER A N 1
ATOM 1679 C CA . SER A 1 210 ? -26.434 -1.041 42.262 1.00 90.88 210 SER A CA 1
ATOM 1680 C C . SER A 1 210 ? -26.614 -2.007 41.091 1.00 90.88 210 SER A C 1
ATOM 1682 O O . SER A 1 210 ? -27.551 -2.815 41.084 1.00 90.88 210 SER A O 1
ATOM 1684 N N . LEU A 1 211 ? -25.675 -1.998 40.142 1.00 90.25 211 LEU A N 1
ATOM 1685 C CA . LEU A 1 211 ? -25.668 -2.914 38.993 1.00 90.25 211 LEU A CA 1
ATOM 1686 C C . LEU A 1 211 ? -25.704 -4.382 39.443 1.00 90.25 211 LEU A C 1
ATOM 1688 O O . LEU A 1 211 ? -26.407 -5.223 38.876 1.00 90.25 211 LEU A O 1
ATOM 1692 N N . ARG A 1 212 ? -24.962 -4.692 40.513 1.00 89.50 212 ARG A N 1
ATOM 1693 C CA .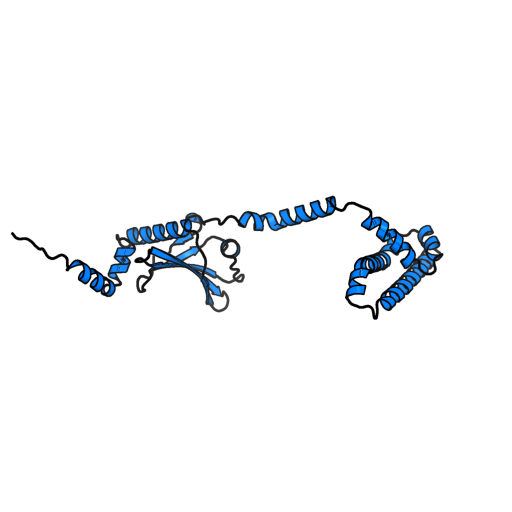 ARG A 1 212 ? -24.869 -6.040 41.080 1.00 89.50 212 ARG A CA 1
ATOM 1694 C C . ARG A 1 212 ? -26.157 -6.479 41.770 1.00 89.50 212 ARG A C 1
ATOM 1696 O O . ARG A 1 212 ? -26.539 -7.644 41.636 1.00 89.50 212 ARG A O 1
ATOM 1703 N N . ASP A 1 213 ? -26.797 -5.593 42.527 1.00 88.94 213 ASP A N 1
ATOM 1704 C CA . ASP A 1 213 ? -28.040 -5.926 43.228 1.00 88.94 213 ASP A CA 1
ATOM 1705 C C . ASP A 1 213 ? -29.168 -6.166 42.226 1.00 88.94 213 ASP A C 1
ATOM 1707 O O . ASP A 1 213 ? -29.859 -7.180 42.328 1.00 88.94 213 ASP A O 1
ATOM 1711 N N . THR A 1 214 ? -29.271 -5.310 41.203 1.00 87.69 214 THR A N 1
ATOM 1712 C CA . THR A 1 214 ? -30.198 -5.499 40.083 1.00 87.69 214 THR A CA 1
ATOM 1713 C C . THR A 1 214 ? -29.993 -6.866 39.436 1.00 87.69 214 THR A C 1
ATOM 1715 O O . THR A 1 214 ? -30.925 -7.664 39.381 1.00 87.69 214 THR A O 1
ATOM 1718 N N . TRP A 1 215 ? -28.766 -7.209 39.031 1.00 90.19 215 TRP A N 1
ATOM 1719 C CA . TRP A 1 215 ? -28.483 -8.526 38.448 1.00 90.19 215 TRP A CA 1
ATOM 1720 C C . TRP A 1 215 ? -28.853 -9.691 39.383 1.00 90.19 215 TRP A C 1
ATOM 1722 O O . TRP A 1 215 ? -29.426 -10.696 38.954 1.00 90.19 215 TRP A O 1
ATOM 1732 N N . THR A 1 216 ? -28.586 -9.544 40.683 1.00 86.06 216 THR A N 1
ATOM 1733 C CA . THR A 1 216 ? -28.872 -10.575 41.690 1.00 86.06 216 THR A CA 1
ATOM 1734 C C . THR A 1 216 ? -30.371 -10.873 41.810 1.00 86.06 216 THR A C 1
ATOM 1736 O O . THR A 1 216 ? -30.748 -12.036 41.984 1.00 86.06 216 THR A O 1
ATOM 1739 N N . ASP A 1 217 ? -31.232 -9.862 41.687 1.00 83.38 217 ASP A N 1
ATOM 1740 C CA . ASP A 1 217 ? -32.690 -10.032 41.745 1.00 83.38 217 ASP A CA 1
ATOM 1741 C C . ASP A 1 217 ? -33.230 -10.849 40.566 1.00 83.38 217 ASP A C 1
ATOM 1743 O O . ASP A 1 217 ? -34.141 -11.666 40.732 1.00 83.38 217 ASP A O 1
ATOM 1747 N N . HIS A 1 218 ? -32.626 -10.689 39.387 1.00 79.69 218 HIS A N 1
ATOM 1748 C CA . HIS A 1 218 ? -32.957 -11.482 38.205 1.00 79.69 218 HIS A CA 1
ATOM 1749 C C . HIS A 1 218 ? -32.462 -12.937 38.311 1.00 79.69 218 HIS A C 1
ATOM 1751 O O . HIS A 1 218 ? -32.945 -13.803 37.583 1.00 79.69 218 HIS A O 1
ATOM 1757 N N . HIS A 1 219 ? -31.527 -13.231 39.225 1.00 80.06 219 HIS A N 1
ATOM 1758 C CA . HIS A 1 219 ? -30.833 -14.520 39.340 1.00 80.06 219 HIS A CA 1
ATOM 1759 C C . HIS A 1 219 ? -30.971 -15.177 40.738 1.00 80.06 219 HIS A C 1
ATOM 1761 O O . HIS A 1 219 ? -29.977 -15.555 41.374 1.00 80.06 219 HIS A O 1
ATOM 1767 N N . PRO A 1 220 ? -32.202 -15.425 41.239 1.00 61.81 220 PRO A N 1
ATOM 1768 C CA . PRO A 1 220 ? -32.432 -15.882 42.615 1.00 61.81 220 PRO A CA 1
ATOM 1769 C C . PRO A 1 220 ? -31.862 -17.279 42.922 1.00 61.81 220 PRO A C 1
ATOM 1771 O O . PRO A 1 220 ? -31.616 -17.603 44.086 1.00 61.81 220 PRO A O 1
ATOM 1774 N N . ALA A 1 221 ? -31.638 -18.121 41.905 1.00 58.81 221 ALA A N 1
ATOM 1775 C CA . ALA A 1 221 ? -31.065 -19.459 42.071 1.00 58.81 221 ALA A CA 1
ATOM 1776 C C . ALA A 1 221 ? -29.578 -19.427 42.474 1.00 58.81 221 ALA A C 1
ATOM 1778 O O . ALA A 1 221 ? -29.182 -20.184 43.358 1.00 58.81 221 ALA A O 1
ATOM 1779 N N . ILE A 1 222 ? -28.791 -18.497 41.918 1.00 57.44 222 ILE A N 1
ATOM 1780 C CA . ILE A 1 222 ? -27.380 -18.274 42.293 1.00 57.44 222 ILE A CA 1
ATOM 1781 C C . ILE A 1 222 ? -27.291 -17.783 43.749 1.00 57.44 222 ILE A C 1
ATOM 1783 O O . ILE A 1 222 ? -26.380 -18.124 44.503 1.00 57.44 222 ILE A O 1
ATOM 1787 N N . ASN A 1 223 ? -28.305 -17.040 44.196 1.00 51.16 223 ASN A N 1
ATOM 1788 C CA . ASN A 1 223 ? -28.374 -16.507 45.552 1.00 51.16 223 ASN A CA 1
ATOM 1789 C C . ASN A 1 223 ? -28.638 -17.597 46.619 1.00 51.16 223 ASN A C 1
ATOM 1791 O O . ASN A 1 223 ? -28.187 -17.476 47.763 1.00 51.16 223 ASN A O 1
ATOM 1795 N N . ARG A 1 224 ? -29.316 -18.703 46.262 1.00 52.25 224 ARG A N 1
ATOM 1796 C CA . ARG A 1 224 ? -29.546 -19.830 47.189 1.00 52.25 224 ARG A CA 1
ATOM 1797 C C . ARG A 1 224 ? -28.245 -20.542 47.567 1.00 52.25 224 ARG A C 1
ATOM 1799 O O . ARG A 1 224 ? -28.090 -20.904 48.733 1.00 52.25 224 ARG A O 1
ATOM 1806 N N . GLU A 1 225 ? -27.295 -20.685 46.644 1.00 51.22 225 GLU A N 1
ATOM 1807 C CA . GLU A 1 225 ? -25.991 -21.301 46.937 1.00 51.22 225 GLU A CA 1
ATOM 1808 C C . GLU A 1 225 ? -25.160 -20.450 47.914 1.00 51.22 225 GLU A C 1
ATOM 1810 O O . GLU A 1 225 ? -24.600 -20.978 48.879 1.00 51.22 225 GLU A O 1
ATOM 1815 N N . ASN A 1 226 ? -25.191 -19.120 47.771 1.00 48.06 226 ASN A N 1
ATOM 1816 C CA . ASN A 1 226 ? -24.493 -18.202 48.678 1.00 48.06 226 ASN A CA 1
ATOM 1817 C C . ASN A 1 226 ? -25.165 -18.068 50.061 1.00 48.06 226 ASN A C 1
ATOM 1819 O O . ASN A 1 226 ? -24.480 -17.881 51.072 1.00 48.06 226 ASN A O 1
ATOM 1823 N N . GLN A 1 227 ? -26.493 -18.212 50.159 1.00 43.78 227 GLN A N 1
ATOM 1824 C CA . GLN A 1 227 ? -27.186 -18.237 51.456 1.00 43.78 227 GLN A CA 1
ATOM 1825 C C . GLN A 1 227 ? -26.926 -19.522 52.255 1.00 43.78 227 GLN A C 1
ATOM 1827 O O . GLN A 1 227 ? -26.900 -19.476 53.489 1.00 43.78 227 GLN A O 1
ATOM 1832 N N . HIS A 1 228 ? -26.693 -20.658 51.588 1.00 45.16 228 HIS A N 1
ATOM 1833 C CA . HIS A 1 228 ? -26.349 -21.907 52.270 1.00 45.16 228 HIS A CA 1
ATOM 1834 C C . HIS A 1 228 ? -24.935 -21.890 52.871 1.00 45.16 228 HIS A C 1
ATOM 1836 O O . HIS A 1 228 ? -24.729 -22.500 53.922 1.00 45.16 228 HIS A O 1
ATOM 1842 N N . GLN A 1 229 ? -23.993 -21.123 52.310 1.00 47.88 229 GLN A N 1
ATOM 1843 C CA . GLN A 1 229 ? -22.654 -20.974 52.898 1.00 47.88 229 GLN A CA 1
ATOM 1844 C C . GLN A 1 229 ? -22.625 -20.076 54.150 1.00 47.88 229 GLN A C 1
ATOM 1846 O O . GLN A 1 229 ? -21.829 -20.319 55.056 1.00 47.88 229 GLN A O 1
ATOM 1851 N N . LYS A 1 230 ? -23.532 -19.095 54.289 1.00 44.94 230 LYS A N 1
ATOM 1852 C CA . LYS A 1 230 ? -23.580 -18.210 55.476 1.00 44.94 230 LYS A CA 1
ATOM 1853 C C . LYS A 1 230 ? -24.200 -18.837 56.737 1.00 44.94 230 LYS A C 1
ATOM 1855 O O . LYS A 1 230 ? -24.126 -18.228 57.801 1.00 44.94 230 LYS A O 1
ATOM 1860 N N . LYS A 1 231 ? -24.791 -20.040 56.673 1.00 44.75 231 LYS A N 1
ATOM 1861 C CA . LYS A 1 231 ? -25.448 -20.685 57.836 1.00 44.75 231 LYS A CA 1
ATOM 1862 C C . LYS A 1 231 ? -24.578 -21.657 58.649 1.00 44.75 231 LYS A C 1
ATOM 1864 O O . LYS A 1 231 ? -25.067 -22.168 59.653 1.00 44.75 231 LYS A O 1
ATOM 1869 N N . ASN A 1 232 ? -23.298 -21.843 58.312 1.00 40.25 232 ASN A N 1
ATOM 1870 C CA . ASN A 1 232 ? -22.380 -22.711 59.075 1.00 40.25 232 ASN A CA 1
ATOM 1871 C C . ASN A 1 232 ? -21.472 -21.971 60.078 1.00 40.25 232 ASN A C 1
ATOM 1873 O O . ASN A 1 232 ? -20.421 -22.475 60.457 1.00 40.25 232 ASN A O 1
ATOM 1877 N N . GLY A 1 233 ? -21.895 -20.804 60.565 1.00 42.12 233 GLY A N 1
ATOM 1878 C CA . GLY A 1 233 ? -21.290 -20.126 61.717 1.00 42.12 233 GLY A CA 1
ATOM 1879 C C . GLY A 1 233 ? -22.181 -20.197 62.957 1.00 42.12 233 GLY A C 1
ATOM 1880 O O . GLY A 1 233 ? -22.513 -19.162 63.526 1.00 42.12 233 GLY A O 1
ATOM 1881 N N . ARG A 1 234 ? -22.658 -21.390 63.344 1.00 39.72 234 ARG A N 1
ATOM 1882 C CA . ARG A 1 234 ? -23.416 -21.561 64.594 1.00 39.72 234 ARG A CA 1
ATOM 1883 C C . ARG A 1 234 ? -22.447 -21.727 65.764 1.00 39.72 234 ARG A C 1
ATOM 1885 O O . ARG A 1 234 ? -21.711 -22.703 65.825 1.00 39.72 234 ARG A O 1
ATOM 1892 N N . CYS A 1 235 ? -22.502 -20.740 66.655 1.00 45.62 235 CYS A N 1
ATOM 1893 C CA . CYS A 1 235 ? -22.154 -20.747 68.073 1.00 45.62 235 CYS A CA 1
ATOM 1894 C C . CYS A 1 235 ? -21.581 -22.060 68.633 1.00 45.62 235 CYS A C 1
ATOM 1896 O O . CYS A 1 235 ? -22.310 -23.039 68.788 1.00 45.62 235 CYS A O 1
ATOM 1898 N N . GLN A 1 236 ? -20.336 -22.011 69.106 1.00 38.91 236 GLN A N 1
ATOM 1899 C CA . GLN A 1 236 ? -19.957 -22.743 70.311 1.00 38.91 236 GLN A CA 1
ATOM 1900 C C . GLN A 1 236 ? -19.697 -21.722 71.418 1.00 38.91 236 GLN A C 1
ATOM 1902 O O . GLN A 1 236 ? -18.677 -21.040 71.440 1.00 38.91 236 GLN A O 1
ATOM 1907 N N . HIS A 1 237 ? -20.690 -21.587 72.290 1.00 40.78 237 HIS A N 1
ATOM 1908 C CA . HIS A 1 237 ? -20.524 -21.077 73.643 1.00 40.78 237 HIS A CA 1
ATOM 1909 C C . HIS A 1 237 ? -20.510 -22.275 74.601 1.00 40.78 237 HIS A C 1
ATOM 1911 O O . HIS A 1 237 ? -21.097 -23.307 74.277 1.00 40.78 237 HIS A O 1
ATOM 1917 N N . GLU A 1 238 ? -19.935 -22.034 75.786 1.00 39.59 238 GLU A N 1
ATOM 1918 C CA . GLU A 1 238 ? -19.920 -22.851 77.016 1.00 39.59 238 GLU A CA 1
ATOM 1919 C C . GLU A 1 238 ? -18.788 -23.895 77.095 1.00 39.59 238 GLU A C 1
ATOM 1921 O O . GLU A 1 238 ? -18.650 -24.722 76.204 1.00 39.59 238 GLU A O 1
ATOM 1926 N N . ARG A 1 239 ? -17.926 -23.925 78.123 1.00 39.00 239 ARG A N 1
ATOM 1927 C CA . ARG A 1 239 ? -17.955 -23.407 79.508 1.00 39.00 239 ARG A CA 1
ATOM 1928 C C . ARG A 1 239 ? -16.537 -23.199 80.032 1.00 39.00 239 ARG A C 1
ATOM 1930 O O . ARG A 1 239 ? -15.644 -23.942 79.573 1.00 39.00 239 ARG A O 1
#

Solvent-accessible surface area (backbone atoms only — not comparable to full-atom values): 14004 Å² total; per-residue (Å²): 110,70,67,61,51,51,54,51,45,51,52,51,41,54,51,47,50,50,53,50,56,56,68,53,61,87,58,52,71,69,56,51,62,73,38,43,67,61,52,51,44,47,52,51,48,65,74,45,44,74,81,72,48,54,70,68,50,47,61,56,43,64,74,43,98,50,44,58,65,57,51,37,64,53,48,52,53,68,71,66,71,58,85,59,64,63,62,52,50,51,50,53,49,50,54,44,66,79,38,40,77,63,61,72,54,70,59,90,71,69,74,58,77,86,40,45,44,74,48,77,78,56,46,42,89,55,91,35,41,36,35,46,30,48,62,75,63,64,51,39,81,72,70,73,45,80,74,61,96,63,39,47,71,39,40,35,37,40,33,27,78,82,81,70,48,72,49,38,32,38,40,38,31,38,62,87,80,63,51,76,47,78,44,82,49,92,71,55,72,68,45,50,50,52,51,52,54,50,51,31,49,39,29,38,71,77,70,70,36,51,50,56,58,55,40,45,70,69,37,58,72,67,50,52,62,59,55,62,66,70,66,78,77,73,82,88,77,89,133

Foldseek 3Di:
DQVVLLVVLLVLLVVLLVVVVVVCPPDDPVVCVVCVLLNVLSVCCNPPVSVVDDSVRSVVLVVDSRSSVVVSVVVCCVVVVDDCVVVVVVVVVVVCVVCVVVVVLPPLDADDPVQKDKDLDWDLLDQWIKTKIDGNDDCCSNFVDDADPQKDKIKIWTAHLVVRDIWIWIWIQDRPPRDTDIHTGDHDPVNSVVVLVVNQVSCCVPVVDGPNVVSCVSPVVVVVVVVVVVPPPDDDDDD

Nearest PDB structures (foldseek):
  1gpq-assembly1_A  TM=4.251E-01  e=3.565E-01  Escherichia coli K-12
  3n1h-assembly1_A  TM=3.917E-01  e=1.475E+00  Solanum tuberosum
  3ra0-assembly1_A  TM=3.670E-01  e=1.475E+00  Solanum tuberosum
  1l3a-assembly1_C  TM=3.519E-01  e=1.310E+00  Solanum tuberosum
  1l3a-assembly1_A  TM=3.108E-01  e=2.104E+00  Solanum tuberosum

pLDDT: mean 84.04, std 15.24, range [38.91, 98.0]